Protein AF-A0A086YVR3-F1 (afdb_monomer_lite)

Foldseek 3Di:
DDWCVVVDPVLEDAQQQAPVSVQVVQHQKFWEQLADADDAAADPGTDIDGCHPNCPCQQQCADPVRHRPHDDPPNRCAQHWAKWHAQADLVFTHIYTDGGGYDYDQRGDTDHDPPLQRQVLSLQCLALLVRLQLLVQPLHRGDGPVSSVPRDRDPPDPVLSVLSSVLSVVLNVLVLVVLCQDPSHPNPDHHQDPPCRVVSVVVSVVSNVVSRVVSNVSCCVVVVPDPVNVVVSVVVVVVCPRRD

Sequence (244 aa):
MRFWWEVGKPRIAFGCKNHVEAQATQKKWFPYMKGGAYRKWYGNQEYVVNWYKDGVEIKNLVGENGRVASRPQNTDFYFREGVTWTDLSSAGFGARYLPQGFIFDVKGSSGFPPEDLIPEVLAVLNSKWSQYALAIFNPTVSFQVGDIARVPVLEKNRLSSQILSGLAHRAIIIRQQESTENETAFDFIAPPPWVNGPELAIQRRIELAELEQRVDEEIYRSYGLSGDDQQTIEEELLKGNIIV

Secondary structure (DSSP, 8-state):
-EEHHHH-GGGB--S--SHHHHHHT--SEEEEE---S--SBS----EEEE-HHHHHHHHT-B-TTSSB------GGGTT--EEEE-SB-SS---EEEE-TT-EE-STT-EE---GGGHHHHHHHHHSHHHHHHHHHH--SSB--HHHHTTS---TT-HHHHHHHHHHHHHHHHHHHHHHHT-TTSTT---PPPTTTHHHHHHHHHHHHHHHHHHHHHHHHHHHT--HHHHHHHHHHHHT--S--

Radius of gyration: 19.24 Å; chains: 1; bounding box: 51×52×52 Å

pLDDT: mean 91.99, std 9.05, range [31.94, 98.5]

Structure (mmCIF, N/CA/C/O backbone):
data_AF-A0A086YVR3-F1
#
_entry.id   AF-A0A086YVR3-F1
#
loop_
_atom_site.group_PDB
_atom_site.id
_atom_site.type_symbol
_atom_site.label_atom_id
_atom_site.label_alt_id
_atom_site.label_comp_id
_atom_site.label_asym_id
_atom_site.label_entity_id
_atom_site.label_seq_id
_atom_site.pdbx_PDB_ins_code
_atom_site.Cartn_x
_atom_site.Cartn_y
_atom_site.Cartn_z
_atom_site.occupancy
_atom_site.B_iso_or_equiv
_atom_site.auth_seq_id
_atom_site.auth_comp_id
_atom_site.auth_asym_id
_atom_site.auth_atom_id
_atom_site.pdbx_PDB_model_num
ATOM 1 N N . MET A 1 1 ? 16.628 -4.933 -9.381 1.00 91.69 1 MET A N 1
ATOM 2 C CA . MET A 1 1 ? 15.787 -3.873 -8.790 1.00 91.69 1 MET A CA 1
ATOM 3 C C . MET A 1 1 ? 16.650 -2.640 -8.560 1.00 91.69 1 MET A C 1
ATOM 5 O O . MET A 1 1 ? 17.853 -2.797 -8.349 1.00 91.69 1 MET A O 1
ATOM 9 N N . ARG A 1 2 ? 16.060 -1.451 -8.661 1.00 96.00 2 ARG A N 1
ATOM 10 C CA . ARG A 1 2 ? 16.685 -0.144 -8.409 1.00 96.00 2 ARG A CA 1
ATOM 11 C C . ARG A 1 2 ? 15.670 0.761 -7.716 1.00 96.00 2 ARG A C 1
ATOM 13 O O . ARG A 1 2 ? 14.474 0.502 -7.839 1.00 96.00 2 ARG A O 1
ATOM 20 N N . PHE A 1 3 ? 16.119 1.804 -7.040 1.00 96.44 3 PHE A N 1
ATOM 21 C CA . PHE A 1 3 ? 15.261 2.937 -6.719 1.00 96.44 3 PHE A CA 1
ATOM 22 C C . PHE A 1 3 ? 14.903 3.700 -7.996 1.00 96.44 3 PHE A C 1
ATOM 24 O O . PHE A 1 3 ? 15.671 3.717 -8.965 1.00 96.44 3 PHE A O 1
ATOM 31 N N . TRP A 1 4 ? 13.735 4.341 -8.032 1.00 95.38 4 TRP A N 1
ATOM 32 C CA . TRP A 1 4 ? 13.310 5.031 -9.251 1.00 95.38 4 TRP A CA 1
ATOM 33 C C . TRP A 1 4 ? 14.213 6.193 -9.640 1.00 95.38 4 TRP A C 1
ATOM 35 O O . TRP A 1 4 ? 14.375 6.426 -10.835 1.00 95.38 4 TRP A O 1
ATOM 45 N N . TRP A 1 5 ? 14.815 6.906 -8.686 1.00 95.06 5 TRP A N 1
ATOM 46 C CA . TRP A 1 5 ? 15.694 8.040 -8.985 1.00 95.06 5 TRP A CA 1
ATOM 47 C C . TRP A 1 5 ? 17.024 7.605 -9.615 1.00 95.06 5 TRP A C 1
ATOM 49 O O . TRP A 1 5 ? 17.578 8.350 -10.417 1.00 95.06 5 TRP A O 1
ATOM 59 N N . GLU A 1 6 ? 17.492 6.373 -9.371 1.00 96.69 6 GLU A N 1
ATOM 60 C CA . GLU A 1 6 ? 18.655 5.803 -10.077 1.00 96.69 6 GLU A CA 1
ATOM 61 C C . GLU A 1 6 ? 18.376 5.620 -11.582 1.00 96.69 6 GLU A C 1
ATOM 63 O O . GLU A 1 6 ? 19.277 5.638 -12.425 1.00 96.69 6 GLU A O 1
ATOM 68 N N . VAL A 1 7 ? 17.101 5.431 -11.932 1.00 96.12 7 VAL A N 1
ATOM 69 C CA . VAL A 1 7 ? 16.631 5.215 -13.302 1.00 96.12 7 VAL A CA 1
ATOM 70 C C . VAL A 1 7 ? 16.075 6.505 -13.919 1.00 96.12 7 VAL A C 1
ATOM 72 O O . VAL A 1 7 ? 16.263 6.746 -15.106 1.00 96.12 7 VAL A O 1
ATOM 75 N N . GLY A 1 8 ? 15.430 7.376 -13.159 1.00 93.81 8 GLY A N 1
ATOM 76 C CA . GLY A 1 8 ? 14.755 8.569 -13.663 1.00 93.81 8 GLY A CA 1
ATOM 77 C C . GLY A 1 8 ? 13.415 8.271 -14.354 1.00 93.81 8 GLY A C 1
ATOM 78 O O . GLY A 1 8 ? 13.289 7.346 -15.166 1.00 93.81 8 GLY A O 1
ATOM 79 N N . LYS A 1 9 ? 12.412 9.117 -14.071 1.00 93.44 9 LYS A N 1
ATOM 80 C CA . LYS A 1 9 ? 11.014 8.971 -14.528 1.00 93.44 9 LYS A CA 1
ATOM 81 C C . LYS A 1 9 ? 10.851 8.686 -16.038 1.00 93.44 9 LYS A C 1
ATOM 83 O O . LYS A 1 9 ? 10.056 7.806 -16.367 1.00 93.44 9 LYS A O 1
ATOM 88 N N . PRO A 1 10 ? 11.605 9.306 -16.975 1.00 95.38 10 PRO A N 1
ATOM 89 C CA . PRO A 1 10 ? 11.414 9.064 -18.411 1.00 95.38 10 PRO A CA 1
ATOM 90 C C . PRO A 1 10 ? 11.590 7.599 -18.841 1.00 95.38 10 PRO A C 1
ATOM 92 O O . PRO A 1 10 ? 10.915 7.140 -19.765 1.00 95.38 10 PRO A O 1
ATOM 95 N N . ARG A 1 11 ? 12.451 6.842 -18.146 1.00 96.31 11 ARG A N 1
ATOM 96 C CA . ARG A 1 11 ? 12.768 5.439 -18.468 1.00 96.31 11 ARG A CA 1
ATOM 97 C C . ARG A 1 11 ? 11.811 4.424 -17.828 1.00 96.31 11 ARG A C 1
ATOM 99 O O . ARG A 1 11 ? 11.962 3.228 -18.079 1.00 96.31 11 ARG A O 1
ATOM 106 N N . ILE A 1 12 ? 10.836 4.886 -17.042 1.00 97.56 12 ILE A N 1
ATOM 107 C CA . ILE A 1 12 ? 9.886 4.049 -16.298 1.00 97.56 12 ILE A CA 1
ATOM 108 C C . ILE A 1 12 ? 8.509 4.085 -16.977 1.00 97.56 12 ILE A C 1
ATOM 110 O O . ILE A 1 12 ? 8.057 5.137 -17.439 1.00 97.56 12 ILE A O 1
ATOM 114 N N . ALA A 1 13 ? 7.856 2.930 -17.088 1.00 97.62 13 ALA A N 1
ATOM 115 C CA . ALA A 1 13 ? 6.471 2.804 -17.537 1.00 97.62 13 ALA A CA 1
ATOM 116 C C . ALA A 1 13 ? 5.550 2.754 -16.316 1.00 97.62 13 ALA A C 1
ATOM 118 O O . ALA A 1 13 ? 5.519 1.757 -15.602 1.00 97.62 13 ALA A O 1
ATOM 119 N N . PHE A 1 14 ? 4.827 3.845 -16.070 1.00 96.31 14 PHE A N 1
ATOM 120 C CA . PHE A 1 14 ? 3.840 3.944 -14.995 1.00 96.31 14 PHE A CA 1
ATOM 121 C C . PHE A 1 14 ? 2.439 3.610 -15.514 1.00 96.31 14 PHE A C 1
ATOM 123 O O . PHE A 1 14 ? 2.157 3.818 -16.694 1.00 96.31 14 PHE A O 1
ATOM 130 N N . GLY A 1 15 ? 1.563 3.125 -14.630 1.00 96.19 15 GLY A N 1
ATOM 131 C CA . GLY A 1 15 ? 0.121 3.031 -14.887 1.00 96.19 15 GLY A CA 1
ATOM 132 C C . GLY A 1 15 ? -0.307 2.060 -15.990 1.00 96.19 15 GLY A C 1
ATOM 133 O O . GLY A 1 15 ? -1.417 2.183 -16.491 1.00 96.19 15 GLY A O 1
ATOM 134 N N . CYS A 1 16 ? 0.549 1.116 -16.395 1.00 97.56 16 CYS A N 1
ATOM 135 C CA . CYS A 1 16 ? 0.136 0.041 -17.302 1.00 97.56 16 CYS A CA 1
ATOM 136 C C . CYS A 1 16 ? -0.922 -0.823 -16.609 1.00 97.56 16 CYS A C 1
ATOM 138 O O . CYS A 1 16 ? -0.732 -1.183 -15.454 1.00 97.56 16 CYS A O 1
ATOM 140 N N . LYS A 1 17 ? -1.999 -1.199 -17.294 1.00 96.19 17 LYS A N 1
ATOM 141 C CA . LYS A 1 17 ? -3.078 -2.003 -16.687 1.00 96.19 17 LYS A CA 1
ATOM 142 C C . LYS A 1 17 ? -2.853 -3.505 -16.784 1.00 96.19 17 LYS A C 1
ATOM 144 O O . LYS A 1 17 ? -3.494 -4.293 -16.096 1.00 96.19 17 LYS A O 1
ATOM 149 N N . ASN A 1 18 ? -1.991 -3.916 -17.708 1.00 96.31 18 ASN A N 1
ATOM 150 C CA . ASN A 1 18 ? -1.747 -5.312 -18.043 1.00 96.31 18 ASN A CA 1
ATOM 151 C C . ASN A 1 18 ? -0.439 -5.465 -18.838 1.00 96.31 18 ASN A C 1
ATOM 153 O O . ASN A 1 18 ? 0.216 -4.489 -19.216 1.00 96.31 18 ASN A O 1
ATOM 157 N N . HIS A 1 19 ? -0.087 -6.718 -19.131 1.00 96.31 19 HIS A N 1
ATOM 158 C CA . HIS A 1 19 ? 1.101 -7.082 -19.907 1.00 96.31 19 HIS A CA 1
ATOM 159 C C . HIS A 1 19 ? 1.112 -6.520 -21.331 1.00 96.31 19 HIS A C 1
ATOM 161 O O . HIS A 1 19 ? 2.184 -6.194 -21.836 1.00 96.31 19 HIS A O 1
ATOM 167 N N . VAL A 1 20 ? -0.052 -6.387 -21.977 1.00 96.56 20 VAL A N 1
ATOM 168 C CA . VAL A 1 20 ? -0.152 -5.870 -23.353 1.00 96.56 20 VAL A CA 1
ATOM 169 C C . VAL A 1 20 ? 0.259 -4.402 -23.387 1.00 96.56 20 VAL A C 1
ATOM 171 O O . VAL A 1 20 ? 1.122 -4.017 -24.176 1.00 96.56 20 VAL A O 1
ATOM 174 N N . GLU A 1 21 ? -0.289 -3.594 -22.480 1.00 97.62 21 GLU A N 1
ATOM 175 C CA . GLU A 1 21 ? 0.100 -2.191 -22.333 1.00 97.62 21 GLU A CA 1
ATOM 176 C C . GLU A 1 21 ? 1.572 -2.054 -21.935 1.00 97.62 21 GLU A C 1
ATOM 178 O O . GLU A 1 21 ? 2.303 -1.271 -22.543 1.00 97.62 21 GLU A O 1
ATOM 183 N N . ALA A 1 22 ? 2.037 -2.866 -20.977 1.00 97.25 22 ALA A N 1
ATOM 184 C CA . ALA A 1 22 ? 3.430 -2.861 -20.540 1.00 97.25 22 ALA A CA 1
ATOM 185 C C . ALA A 1 22 ? 4.398 -3.129 -21.706 1.00 97.25 22 ALA A C 1
ATOM 187 O O . ALA A 1 22 ? 5.378 -2.399 -21.881 1.00 97.25 22 ALA A O 1
ATOM 188 N N . GLN A 1 23 ? 4.104 -4.124 -22.549 1.00 95.75 23 GLN A N 1
ATOM 189 C CA . GLN A 1 23 ? 4.895 -4.430 -23.742 1.00 95.75 23 GLN A CA 1
ATOM 190 C C . GLN A 1 23 ? 4.823 -3.317 -24.792 1.00 95.75 23 GLN A C 1
ATOM 192 O O . GLN A 1 23 ? 5.849 -2.978 -25.389 1.00 95.75 23 GLN A O 1
ATOM 197 N N . ALA A 1 24 ? 3.653 -2.706 -24.994 1.00 97.12 24 ALA A N 1
ATOM 198 C CA . ALA A 1 24 ? 3.486 -1.600 -25.935 1.00 97.12 24 ALA A CA 1
ATOM 199 C C . ALA A 1 24 ? 4.370 -0.392 -25.581 1.00 97.12 24 ALA A C 1
ATOM 201 O O . ALA A 1 24 ? 4.840 0.304 -26.480 1.00 97.12 24 ALA A O 1
ATOM 202 N N . THR A 1 25 ? 4.681 -0.180 -24.293 1.00 96.69 25 THR A N 1
ATOM 203 C CA . THR A 1 25 ? 5.572 0.918 -23.875 1.00 96.69 25 THR A CA 1
ATOM 204 C C . THR A 1 25 ? 7.013 0.780 -24.372 1.00 96.69 25 THR A C 1
ATOM 206 O O . THR A 1 25 ? 7.734 1.777 -24.411 1.00 96.69 25 THR A O 1
ATOM 209 N N . GLN A 1 26 ? 7.466 -0.445 -24.680 1.00 95.88 26 GLN A N 1
ATOM 210 C CA . GLN A 1 26 ? 8.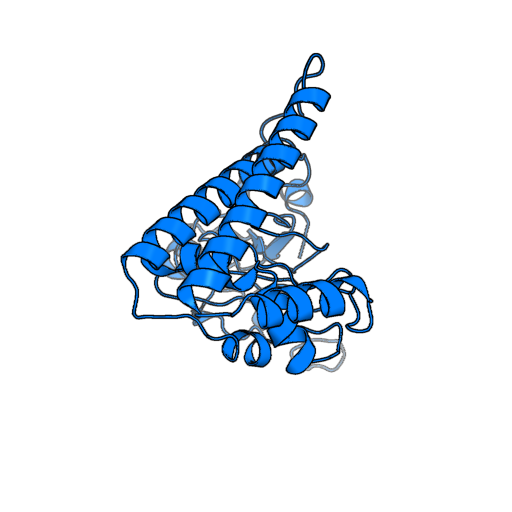870 -0.784 -24.965 1.00 95.88 26 GLN A CA 1
ATOM 211 C C . GLN A 1 26 ? 9.869 -0.355 -23.868 1.00 95.88 26 GLN A C 1
ATOM 213 O O . GLN A 1 26 ? 11.085 -0.388 -24.082 1.00 95.88 26 GLN A O 1
ATOM 218 N N . LYS A 1 27 ? 9.390 0.028 -22.676 1.00 96.88 27 LYS A N 1
ATOM 219 C CA . LYS A 1 27 ? 10.249 0.445 -21.567 1.00 96.88 27 LYS A CA 1
ATOM 220 C C . LYS A 1 27 ? 10.798 -0.758 -20.813 1.00 96.88 27 LYS A C 1
ATOM 222 O O . LYS A 1 27 ? 10.257 -1.861 -20.840 1.00 96.88 27 LYS A O 1
ATOM 227 N N . LYS A 1 28 ? 11.922 -0.523 -20.134 1.00 97.12 28 LYS A N 1
ATOM 228 C CA . LYS A 1 28 ? 12.634 -1.544 -19.360 1.00 97.12 28 LYS A CA 1
ATOM 229 C C . LYS A 1 28 ? 12.189 -1.603 -17.899 1.00 97.12 28 LYS A C 1
ATOM 231 O O . LYS A 1 28 ? 12.185 -2.680 -17.312 1.00 97.12 28 LYS A O 1
ATOM 236 N N . TRP A 1 29 ? 11.822 -0.463 -17.320 1.00 98.12 29 TRP A N 1
ATOM 237 C CA . TRP A 1 29 ? 11.599 -0.321 -15.884 1.00 98.12 29 TRP A CA 1
ATOM 238 C C . TRP A 1 29 ? 10.130 -0.095 -15.558 1.00 98.12 29 TRP A C 1
ATOM 240 O O . TRP A 1 29 ? 9.486 0.750 -16.176 1.00 98.12 29 TRP A O 1
ATOM 250 N N . PHE A 1 30 ? 9.639 -0.819 -14.557 1.00 98.06 30 PHE A N 1
ATOM 251 C CA . PHE A 1 30 ? 8.253 -0.765 -14.099 1.00 98.06 30 PHE A CA 1
ATOM 252 C C . PHE A 1 30 ? 8.211 -0.621 -12.571 1.00 98.06 30 PHE A C 1
ATOM 254 O O . PHE A 1 30 ? 9.102 -1.166 -11.906 1.00 98.06 30 PHE A O 1
ATOM 261 N N . PRO A 1 31 ? 7.221 0.102 -12.014 1.00 97.38 31 PRO A N 1
ATOM 262 C CA . PRO A 1 31 ? 6.995 0.200 -10.575 1.00 97.38 31 PRO A CA 1
ATOM 263 C C . PRO A 1 31 ? 6.949 -1.167 -9.891 1.00 97.38 31 PRO A C 1
ATOM 265 O O . PRO A 1 31 ? 6.414 -2.135 -10.434 1.00 97.38 31 PRO A O 1
ATOM 268 N N . TYR A 1 32 ? 7.529 -1.245 -8.697 1.00 96.88 32 TYR A N 1
ATOM 269 C CA . TYR A 1 32 ? 7.692 -2.487 -7.955 1.00 96.88 32 TYR A CA 1
ATOM 270 C C . TYR A 1 32 ? 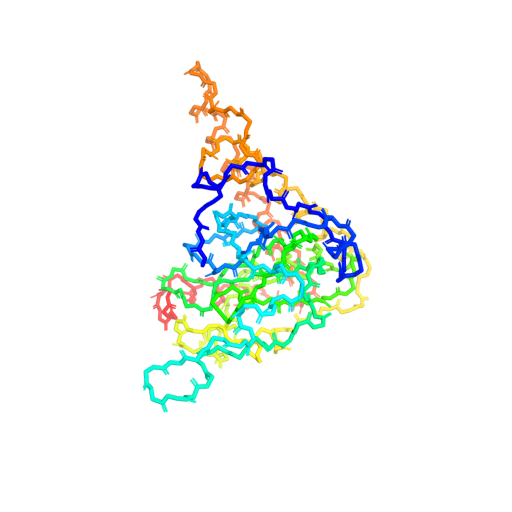7.364 -2.313 -6.469 1.00 96.88 32 TYR A C 1
ATOM 272 O O . TYR A 1 32 ? 8.016 -1.534 -5.771 1.00 96.88 32 TYR A O 1
ATOM 280 N N . MET A 1 33 ? 6.390 -3.077 -5.973 1.00 95.50 33 MET A N 1
ATOM 281 C CA . MET A 1 33 ? 6.074 -3.181 -4.550 1.00 95.50 33 MET A CA 1
ATOM 282 C C . MET A 1 33 ? 6.941 -4.250 -3.885 1.00 95.50 33 MET A C 1
ATOM 284 O O . MET A 1 33 ? 6.716 -5.446 -4.051 1.00 95.50 33 MET A O 1
ATOM 288 N N . LYS A 1 34 ? 7.906 -3.800 -3.079 1.00 93.12 34 LYS A N 1
ATOM 289 C CA . LYS A 1 34 ? 8.808 -4.650 -2.277 1.00 93.12 34 LYS A CA 1
ATOM 290 C C . LYS A 1 34 ? 8.353 -4.789 -0.811 1.00 93.12 34 LYS A C 1
ATOM 292 O O . LYS A 1 34 ? 9.119 -5.222 0.050 1.00 93.12 34 LYS A O 1
ATOM 297 N N . GLY A 1 35 ? 7.147 -4.327 -0.486 1.00 90.50 35 GLY A N 1
ATOM 298 C CA . GLY A 1 35 ? 6.752 -4.066 0.899 1.00 90.50 35 GLY A CA 1
ATOM 299 C C . GLY A 1 35 ? 7.458 -2.814 1.415 1.00 90.50 35 GLY A C 1
ATOM 300 O O . GLY A 1 35 ? 7.518 -1.816 0.706 1.00 90.50 35 GLY A O 1
ATOM 301 N N . GLY A 1 36 ? 7.997 -2.852 2.632 1.00 91.62 36 GLY A N 1
ATOM 302 C CA . GLY A 1 36 ? 8.745 -1.737 3.222 1.00 91.62 36 GLY A CA 1
ATOM 303 C C . GLY A 1 36 ? 8.360 -1.489 4.674 1.00 91.62 36 GLY A C 1
ATOM 304 O O . GLY A 1 36 ? 7.773 -2.358 5.317 1.00 91.62 36 GLY A O 1
ATOM 305 N N . ALA A 1 37 ? 8.678 -0.296 5.179 1.00 92.62 37 ALA A N 1
ATOM 306 C CA . ALA A 1 37 ? 8.309 0.109 6.531 1.00 92.62 37 ALA A CA 1
ATOM 307 C C . ALA A 1 37 ? 6.793 0.007 6.761 1.00 92.62 37 ALA A C 1
ATOM 309 O O . ALA A 1 37 ? 5.996 0.109 5.819 1.00 92.62 37 ALA A O 1
ATOM 310 N N . TYR A 1 38 ? 6.401 -0.185 8.020 1.00 93.25 38 TYR A N 1
ATOM 311 C CA . TYR A 1 38 ? 4.996 -0.186 8.400 1.00 93.25 38 TYR A CA 1
ATOM 312 C C . TYR A 1 38 ? 4.317 1.112 7.962 1.00 93.25 38 TYR A C 1
ATOM 314 O O . TYR A 1 38 ? 4.810 2.216 8.209 1.00 93.25 38 TYR A O 1
ATOM 322 N N . ARG A 1 39 ? 3.195 0.955 7.260 1.00 94.50 39 ARG A N 1
ATOM 323 C CA . ARG A 1 39 ? 2.400 2.054 6.725 1.00 94.50 39 ARG A CA 1
ATOM 324 C C . ARG A 1 39 ? 1.021 1.539 6.328 1.00 94.50 39 ARG A C 1
ATOM 326 O O . ARG A 1 39 ? 0.930 0.496 5.675 1.00 94.50 39 ARG A O 1
ATOM 333 N N . LYS A 1 40 ? -0.013 2.307 6.671 1.00 97.44 40 LYS A N 1
ATOM 334 C CA . LYS A 1 40 ? -1.406 2.095 6.257 1.00 97.44 40 LYS A CA 1
ATOM 335 C C . LYS A 1 40 ? -1.788 2.999 5.083 1.00 97.44 40 LYS A C 1
ATOM 337 O O . LYS A 1 40 ? -1.152 4.025 4.840 1.00 97.44 40 LYS A O 1
ATOM 342 N N . TRP A 1 41 ? -2.853 2.611 4.392 1.00 98.19 41 TRP A N 1
ATOM 343 C CA . TRP A 1 41 ? -3.584 3.332 3.343 1.00 98.19 41 TRP A CA 1
ATOM 344 C C . TRP A 1 41 ? -2.850 3.551 2.019 1.00 98.19 41 TRP A C 1
ATOM 346 O O . TRP A 1 41 ? -3.407 3.205 0.985 1.00 98.19 41 TRP A O 1
ATOM 356 N N . TYR A 1 42 ? -1.617 4.060 1.997 1.00 97.81 42 TYR A N 1
ATOM 357 C CA . TYR A 1 42 ? -0.869 4.286 0.750 1.00 97.81 42 TYR A CA 1
ATOM 358 C C . TYR A 1 42 ? 0.628 4.507 1.006 1.00 97.81 42 TYR A C 1
ATOM 360 O O . TYR A 1 42 ? 0.997 5.026 2.056 1.00 97.81 42 TYR A O 1
ATOM 368 N N . GLY A 1 43 ? 1.495 4.140 0.055 1.00 95.44 43 GLY A N 1
ATOM 369 C CA . GLY A 1 43 ? 2.930 4.467 0.068 1.00 95.44 43 GLY A CA 1
ATOM 370 C C . GLY A 1 43 ? 3.867 3.271 -0.152 1.00 95.44 43 GLY A C 1
ATOM 371 O O . GLY A 1 43 ? 3.440 2.219 -0.622 1.00 95.44 43 GLY A O 1
ATOM 372 N N . ASN A 1 44 ? 5.147 3.447 0.204 1.00 94.50 44 ASN A N 1
ATOM 373 C CA . ASN A 1 44 ? 6.270 2.515 -0.034 1.00 94.50 44 ASN A CA 1
ATOM 374 C C . ASN A 1 44 ? 6.593 2.268 -1.522 1.00 94.50 44 ASN A C 1
ATOM 376 O O . ASN A 1 44 ? 7.042 1.197 -1.931 1.00 94.50 44 ASN A O 1
ATOM 380 N N . GLN A 1 45 ? 6.372 3.292 -2.337 1.00 92.44 45 GLN A N 1
ATOM 381 C CA . GLN A 1 45 ? 6.528 3.260 -3.783 1.00 92.44 45 GLN A CA 1
ATOM 382 C C . GLN A 1 45 ? 7.885 3.840 -4.197 1.00 92.44 45 GLN A C 1
ATOM 384 O O . GLN A 1 45 ? 7.972 4.967 -4.679 1.00 92.44 45 GLN A O 1
ATOM 389 N N . GLU A 1 46 ? 8.954 3.077 -3.963 1.00 94.31 46 GLU A N 1
ATOM 390 C CA . GLU A 1 46 ? 10.333 3.566 -4.153 1.00 94.31 46 GLU A CA 1
ATOM 391 C C . GLU A 1 46 ? 11.112 2.779 -5.214 1.00 94.31 46 GLU A C 1
ATOM 393 O O . GLU A 1 46 ? 12.063 3.285 -5.816 1.00 94.31 46 GLU A O 1
ATOM 398 N N . TYR A 1 47 ? 10.706 1.535 -5.476 1.00 96.56 47 TYR A N 1
ATOM 399 C CA . TYR A 1 47 ? 11.464 0.596 -6.292 1.00 96.56 47 TYR A CA 1
ATOM 400 C C . TYR A 1 47 ? 10.905 0.412 -7.698 1.00 96.56 47 TYR A C 1
ATOM 402 O O . TYR A 1 47 ? 9.702 0.378 -7.934 1.00 96.56 47 TYR A O 1
ATOM 410 N N . VAL A 1 48 ? 11.812 0.175 -8.637 1.00 97.69 48 VAL A N 1
ATOM 411 C CA . VAL A 1 48 ? 11.497 -0.308 -9.976 1.00 97.69 48 VAL A CA 1
ATOM 412 C C . VAL A 1 48 ? 12.215 -1.618 -10.265 1.00 97.69 48 VAL A C 1
ATOM 414 O O . VAL A 1 48 ? 13.339 -1.886 -9.808 1.00 97.69 48 VAL A O 1
ATOM 417 N N . VAL A 1 49 ? 11.566 -2.446 -11.073 1.00 97.25 49 VAL A N 1
ATOM 418 C CA . VAL A 1 49 ? 12.097 -3.723 -11.536 1.00 97.25 49 VAL A CA 1
ATOM 419 C C . VAL A 1 49 ? 12.219 -3.724 -13.053 1.00 97.25 49 VAL A C 1
ATOM 421 O O . VAL A 1 49 ? 11.467 -3.068 -13.772 1.00 97.25 49 VAL A O 1
ATOM 424 N N . ASN A 1 50 ? 13.228 -4.439 -13.537 1.00 97.00 50 ASN A N 1
ATOM 425 C CA . ASN A 1 50 ? 13.419 -4.665 -14.956 1.00 97.00 50 ASN A CA 1
ATOM 426 C C . ASN A 1 50 ? 12.414 -5.717 -15.431 1.00 97.00 50 ASN A C 1
ATOM 428 O O . ASN A 1 50 ? 12.617 -6.902 -15.182 1.00 97.00 50 ASN A O 1
ATOM 432 N N . TRP A 1 51 ? 11.363 -5.285 -16.120 1.00 97.00 51 TRP A N 1
ATOM 433 C CA . TRP A 1 51 ? 10.367 -6.181 -16.714 1.00 97.00 51 TRP A CA 1
ATOM 434 C C . TRP A 1 51 ? 10.341 -6.087 -18.242 1.00 97.00 51 TRP A C 1
ATOM 436 O O . TRP A 1 51 ? 9.332 -6.371 -18.887 1.00 97.00 51 TRP A O 1
ATOM 446 N N . TYR A 1 52 ? 11.468 -5.692 -18.844 1.00 96.00 52 TYR A N 1
ATOM 447 C CA . TYR A 1 52 ? 11.595 -5.606 -20.296 1.00 96.00 52 TYR A CA 1
ATOM 448 C C . TYR A 1 52 ? 11.259 -6.939 -20.969 1.00 96.00 52 TYR A C 1
ATOM 450 O O . TYR A 1 52 ? 11.724 -7.991 -20.522 1.00 96.00 52 TYR A O 1
ATOM 458 N N . LYS A 1 53 ? 10.480 -6.877 -22.059 1.00 94.81 53 LYS A N 1
ATOM 459 C CA . LYS A 1 53 ? 10.008 -8.054 -22.810 1.00 94.81 53 LYS A CA 1
ATOM 460 C C . LYS A 1 53 ? 9.455 -9.139 -21.879 1.00 94.81 53 LYS A C 1
ATOM 462 O O . LYS A 1 53 ? 9.890 -10.285 -21.925 1.00 94.81 53 LYS A O 1
ATOM 467 N N . ASP A 1 54 ? 8.532 -8.736 -21.007 1.00 94.38 54 ASP A N 1
ATOM 468 C CA . ASP A 1 54 ? 7.891 -9.620 -20.029 1.00 94.38 54 ASP A CA 1
ATOM 469 C C . ASP A 1 54 ? 8.906 -10.343 -19.118 1.00 94.38 54 ASP A C 1
ATOM 471 O O . ASP A 1 54 ? 8.884 -11.560 -18.911 1.00 94.38 54 ASP A O 1
ATOM 475 N N . GLY A 1 55 ? 9.865 -9.565 -18.612 1.00 94.75 55 GLY A N 1
ATOM 476 C CA . GLY A 1 55 ? 10.858 -10.030 -17.650 1.00 94.75 55 GLY A CA 1
ATOM 477 C C . GLY A 1 55 ? 11.832 -11.074 -18.196 1.00 94.75 55 GLY A C 1
ATOM 478 O O . GLY A 1 55 ? 12.341 -11.867 -17.407 1.00 94.75 55 GLY A O 1
ATOM 479 N N . VAL A 1 56 ? 12.117 -11.096 -19.507 1.00 94.75 56 VAL A N 1
ATOM 480 C CA . VAL A 1 56 ? 12.980 -12.119 -20.138 1.00 94.75 56 VAL A CA 1
ATOM 481 C C . VAL A 1 56 ? 14.342 -12.265 -19.450 1.00 94.75 56 VAL A C 1
ATOM 483 O O . VAL A 1 56 ? 14.802 -13.383 -19.234 1.00 94.75 56 VAL A O 1
ATOM 486 N N . GLU A 1 57 ? 14.966 -11.154 -19.046 1.00 93.50 57 GLU A N 1
ATOM 487 C CA . GLU A 1 57 ? 16.250 -11.172 -18.330 1.00 93.50 57 GLU A CA 1
ATOM 488 C C . GLU A 1 57 ? 16.106 -11.809 -16.936 1.00 93.50 57 GLU A C 1
ATOM 490 O O . GLU A 1 57 ? 16.975 -12.563 -16.513 1.00 93.50 57 GLU A O 1
ATOM 495 N N . ILE A 1 58 ? 14.993 -11.561 -16.236 1.00 92.38 58 ILE A N 1
ATOM 496 C CA . ILE A 1 58 ? 14.721 -12.138 -14.910 1.00 92.38 58 ILE A CA 1
ATOM 497 C C . ILE A 1 58 ? 14.367 -13.622 -15.029 1.00 92.38 58 ILE A C 1
ATOM 499 O O . ILE A 1 58 ? 14.863 -14.442 -14.264 1.00 92.38 58 ILE A O 1
ATOM 503 N N . LYS A 1 59 ? 13.532 -14.008 -15.993 1.00 92.69 59 LYS A N 1
ATOM 504 C CA . LYS A 1 59 ? 13.116 -15.407 -16.176 1.00 92.69 59 LYS A CA 1
ATOM 505 C C . LYS A 1 59 ? 14.286 -16.324 -16.561 1.00 92.69 59 LYS A C 1
ATOM 507 O O . LYS A 1 59 ? 14.241 -17.511 -16.261 1.00 92.69 59 LYS A O 1
ATOM 512 N N . ASN A 1 60 ? 15.333 -15.769 -17.177 1.00 92.06 60 ASN A N 1
ATOM 513 C CA . ASN A 1 60 ? 16.525 -16.499 -17.619 1.00 92.06 60 ASN A CA 1
ATOM 514 C C . ASN A 1 60 ? 17.780 -16.194 -16.787 1.00 92.06 60 ASN A C 1
ATOM 516 O O . ASN A 1 60 ? 18.885 -16.532 -17.206 1.00 92.06 60 ASN A O 1
ATOM 520 N N . LEU A 1 61 ? 17.647 -15.549 -15.625 1.00 91.06 61 LEU A N 1
ATOM 521 C CA . LEU A 1 61 ? 18.795 -15.293 -14.760 1.00 91.06 61 LEU A CA 1
ATOM 522 C C . LEU A 1 61 ? 19.298 -16.622 -14.192 1.00 91.06 61 LEU A C 1
ATOM 524 O O . LEU A 1 61 ? 18.604 -17.259 -13.402 1.00 91.06 61 LEU A O 1
ATOM 528 N N . VAL A 1 62 ? 20.500 -17.036 -14.583 1.00 89.19 62 VAL A N 1
ATOM 529 C CA . VAL A 1 62 ? 21.139 -18.271 -14.118 1.00 89.19 62 VAL A CA 1
ATOM 530 C C . VAL A 1 62 ? 22.183 -17.930 -13.057 1.00 89.19 62 VAL A C 1
ATOM 532 O O . VAL A 1 62 ? 23.004 -17.038 -13.254 1.00 89.19 62 VAL A O 1
ATOM 535 N N . GLY A 1 63 ? 22.119 -18.613 -11.915 1.00 86.44 63 GLY A N 1
ATOM 536 C CA . GLY A 1 63 ? 23.099 -18.484 -10.840 1.00 86.44 63 GLY A CA 1
ATOM 537 C C . GLY A 1 63 ? 24.377 -19.276 -11.119 1.00 86.44 63 GLY A C 1
ATOM 538 O O . GLY A 1 63 ? 24.447 -20.072 -12.053 1.00 86.44 63 GLY A O 1
ATOM 539 N N . GLU A 1 64 ? 25.379 -19.116 -10.257 1.00 87.19 64 GLU A N 1
ATOM 540 C CA . GLU A 1 64 ? 26.692 -19.778 -10.386 1.00 87.19 64 GLU A CA 1
ATOM 541 C C . GLU A 1 64 ? 26.602 -21.313 -10.435 1.00 87.19 64 GLU A C 1
ATOM 543 O O . GLU A 1 64 ? 27.439 -21.979 -11.035 1.00 87.19 64 GLU A O 1
ATOM 548 N N . ASN A 1 65 ? 25.544 -21.887 -9.858 1.00 88.19 65 ASN A N 1
ATOM 549 C CA . ASN A 1 65 ? 25.261 -23.323 -9.872 1.00 88.19 65 ASN A CA 1
ATOM 550 C C . ASN A 1 65 ? 24.578 -23.822 -11.164 1.00 88.19 65 ASN A C 1
ATOM 552 O O . ASN A 1 65 ? 24.095 -24.956 -11.198 1.00 88.19 65 ASN A O 1
ATOM 556 N N . GLY A 1 66 ? 24.464 -22.978 -12.196 1.00 84.88 66 GLY A N 1
ATOM 557 C CA . GLY A 1 66 ? 23.823 -23.310 -13.471 1.00 84.88 66 GLY A CA 1
ATOM 558 C C . GLY A 1 66 ? 22.294 -23.411 -13.413 1.00 84.88 66 GLY A C 1
ATOM 559 O O . GLY A 1 66 ? 21.666 -23.753 -14.414 1.00 84.88 66 GLY A O 1
ATOM 560 N N . ARG A 1 67 ? 21.664 -23.117 -12.266 1.00 86.38 67 ARG A N 1
ATOM 561 C CA . ARG A 1 67 ? 20.202 -23.129 -12.107 1.00 86.38 67 ARG A CA 1
ATOM 562 C C . ARG A 1 67 ? 19.630 -21.727 -12.250 1.00 86.38 67 ARG A C 1
ATOM 564 O O . ARG A 1 67 ? 20.249 -20.746 -11.849 1.00 86.38 67 ARG A O 1
ATOM 571 N N . VAL A 1 68 ? 18.404 -21.645 -12.760 1.00 85.19 68 VAL A N 1
ATOM 572 C CA . VAL A 1 68 ? 17.645 -20.390 -12.797 1.00 85.19 68 VAL A CA 1
ATOM 573 C C . VAL A 1 68 ? 17.470 -19.858 -11.367 1.00 85.19 68 VAL A C 1
ATOM 575 O O . VAL A 1 68 ? 16.880 -20.533 -10.519 1.00 85.19 68 VAL A O 1
ATOM 578 N N . ALA A 1 69 ? 18.000 -18.662 -11.116 1.00 85.50 69 ALA A N 1
ATOM 579 C CA . ALA A 1 69 ? 18.078 -18.008 -9.814 1.00 85.50 69 ALA A CA 1
ATOM 580 C C . ALA A 1 69 ? 16.812 -17.214 -9.455 1.00 85.50 69 ALA A C 1
ATOM 582 O O . ALA A 1 69 ? 16.601 -16.890 -8.289 1.00 85.50 69 ALA A O 1
ATOM 583 N N . SER A 1 70 ? 15.953 -16.917 -10.433 1.00 85.50 70 SER A N 1
ATOM 584 C CA . SER A 1 70 ? 14.692 -16.204 -10.214 1.00 85.50 70 SER A CA 1
ATOM 585 C C . SER A 1 70 ? 13.512 -16.903 -10.862 1.00 85.50 70 SER A C 1
ATOM 587 O O . SER A 1 70 ? 13.550 -17.323 -12.013 1.00 85.50 70 SER A O 1
ATOM 589 N N . ARG A 1 71 ? 12.420 -16.988 -10.105 1.00 87.50 71 ARG A N 1
ATOM 590 C CA . ARG A 1 71 ? 11.158 -17.575 -10.550 1.00 87.50 71 ARG A CA 1
ATOM 591 C C . ARG A 1 71 ? 10.030 -16.609 -10.214 1.00 87.50 71 ARG A C 1
ATOM 593 O O . ARG A 1 71 ? 9.472 -16.713 -9.124 1.00 87.50 71 ARG A O 1
ATOM 600 N N . PRO A 1 72 ? 9.734 -15.639 -11.092 1.00 91.12 72 PRO A N 1
ATOM 601 C CA . PRO A 1 72 ? 8.553 -14.807 -10.924 1.00 91.12 72 PRO A CA 1
ATOM 602 C C . PRO A 1 72 ? 7.304 -15.689 -10.860 1.00 91.12 72 PRO A C 1
ATOM 604 O O . PRO A 1 72 ? 7.144 -16.594 -11.677 1.00 91.12 72 PRO A O 1
ATOM 607 N N . GLN A 1 73 ? 6.449 -15.442 -9.875 1.00 91.56 73 GLN A N 1
ATOM 608 C CA . GLN A 1 73 ? 5.187 -16.153 -9.675 1.00 91.56 73 GLN A CA 1
ATOM 609 C C . GLN A 1 73 ? 4.038 -15.155 -9.715 1.00 91.56 73 GLN A C 1
ATOM 611 O O . GLN A 1 73 ? 4.257 -13.957 -9.530 1.00 91.56 73 GLN A O 1
ATOM 616 N N . ASN A 1 74 ? 2.820 -15.653 -9.942 1.00 94.00 74 ASN A N 1
ATOM 617 C CA . ASN A 1 74 ? 1.603 -14.838 -9.973 1.00 94.00 74 ASN A CA 1
ATOM 618 C C . ASN A 1 74 ? 1.695 -13.665 -10.963 1.00 94.00 74 ASN A C 1
ATOM 620 O O . ASN A 1 74 ? 1.089 -12.617 -10.754 1.00 94.00 74 ASN A O 1
ATOM 624 N N . THR A 1 75 ? 2.446 -13.843 -12.056 1.00 95.69 75 THR A N 1
ATOM 625 C CA . THR A 1 75 ? 2.669 -12.796 -13.062 1.00 95.69 75 THR A CA 1
ATOM 626 C C . THR A 1 75 ? 1.364 -12.333 -13.700 1.00 95.69 75 THR A C 1
ATOM 628 O O . THR A 1 75 ? 1.267 -11.185 -14.112 1.00 95.69 75 THR A O 1
ATOM 631 N N . ASP A 1 76 ? 0.328 -13.173 -13.722 1.00 96.00 76 ASP A N 1
ATOM 632 C CA . ASP A 1 76 ? -1.007 -12.834 -14.236 1.00 96.00 76 ASP A CA 1
ATOM 633 C C . ASP A 1 76 ? -1.715 -11.732 -13.430 1.00 96.00 76 ASP A C 1
ATOM 635 O O . ASP A 1 76 ? -2.660 -11.109 -13.926 1.00 96.00 76 ASP A O 1
ATOM 639 N N . PHE A 1 77 ? -1.258 -11.480 -12.200 1.00 97.00 77 PHE A N 1
ATOM 640 C CA . PHE A 1 77 ? -1.743 -10.411 -11.329 1.00 97.00 77 PHE A CA 1
ATOM 641 C C . PHE A 1 77 ? -0.911 -9.130 -11.417 1.00 97.00 77 PHE A C 1
ATOM 643 O O . PHE A 1 77 ? -1.299 -8.114 -10.846 1.00 97.00 77 PHE A O 1
ATOM 650 N N . TYR A 1 78 ? 0.224 -9.145 -12.122 1.00 98.06 78 TYR A N 1
ATOM 651 C CA . TYR A 1 78 ? 1.008 -7.928 -12.313 1.00 98.06 78 TYR A CA 1
ATOM 652 C C . TYR A 1 78 ? 0.180 -6.869 -13.031 1.00 98.06 78 TYR A C 1
ATOM 654 O O . TYR A 1 78 ? -0.667 -7.187 -13.867 1.00 98.06 78 TYR A O 1
ATOM 662 N N . PHE A 1 79 ? 0.468 -5.611 -12.702 1.00 98.06 79 PHE A N 1
ATOM 663 C CA . PHE A 1 79 ? -0.157 -4.410 -13.250 1.00 98.06 79 PHE A CA 1
ATOM 664 C C . PHE A 1 79 ? -1.600 -4.148 -12.803 1.00 98.06 79 PHE A C 1
ATOM 666 O O . PHE A 1 79 ? -2.109 -3.059 -13.071 1.00 98.06 79 PHE A O 1
ATOM 673 N N . ARG A 1 80 ? -2.233 -5.086 -12.089 1.00 97.69 80 ARG A N 1
ATOM 674 C CA . ARG A 1 80 ? -3.592 -4.922 -11.566 1.00 97.69 80 ARG A CA 1
ATOM 675 C C . ARG A 1 80 ? -3.630 -3.981 -10.366 1.00 97.69 80 ARG A C 1
ATOM 677 O O . ARG A 1 80 ? -2.679 -3.896 -9.591 1.00 97.69 80 ARG A O 1
ATOM 684 N N . GLU A 1 81 ? -4.767 -3.321 -10.218 1.00 97.88 81 GLU A N 1
ATOM 685 C CA . GLU A 1 81 ? -5.130 -2.556 -9.029 1.00 97.88 81 GLU A CA 1
ATOM 686 C C . GLU A 1 81 ? -5.532 -3.486 -7.883 1.00 97.88 81 GLU A C 1
ATOM 688 O O . GLU A 1 81 ? -6.094 -4.555 -8.127 1.00 97.88 81 GLU A O 1
ATOM 693 N N . GLY A 1 82 ? -5.282 -3.092 -6.637 1.00 97.62 82 GLY A N 1
ATOM 694 C CA . GLY A 1 82 ? -5.698 -3.893 -5.492 1.00 97.62 82 GLY A CA 1
ATOM 695 C C . GLY A 1 82 ? -5.264 -3.328 -4.147 1.00 97.62 82 GLY A C 1
ATOM 696 O O . GLY A 1 82 ? -5.185 -2.117 -3.934 1.00 97.62 82 GLY A O 1
ATOM 697 N N . VAL A 1 83 ? -4.940 -4.237 -3.234 1.00 97.94 83 VAL A N 1
ATOM 698 C CA . VAL A 1 83 ? -4.422 -3.945 -1.896 1.00 97.94 83 VAL A CA 1
ATOM 699 C C . VAL A 1 83 ? -3.072 -4.634 -1.728 1.00 97.94 83 VAL A C 1
ATOM 701 O O . VAL A 1 83 ? -2.914 -5.780 -2.129 1.00 97.94 83 VAL A O 1
ATOM 704 N N . THR A 1 84 ? -2.099 -3.963 -1.118 1.00 97.94 84 THR A N 1
ATOM 705 C CA . THR A 1 84 ? -0.767 -4.504 -0.816 1.00 97.94 84 THR A CA 1
ATOM 706 C C . THR A 1 84 ? -0.406 -4.294 0.650 1.00 97.94 84 THR A C 1
ATOM 708 O O . THR A 1 84 ? -0.836 -3.327 1.275 1.00 97.94 84 THR A O 1
ATOM 711 N N . TRP A 1 85 ? 0.408 -5.175 1.216 1.00 97.06 85 TRP A N 1
ATOM 712 C CA . TRP A 1 85 ? 0.919 -5.054 2.580 1.00 97.06 85 TRP A CA 1
ATOM 713 C C . TRP A 1 85 ? 2.378 -5.496 2.650 1.00 97.06 85 TRP A C 1
ATOM 715 O O . TRP A 1 85 ? 2.951 -6.035 1.703 1.00 97.06 85 TRP A O 1
ATOM 725 N N . THR A 1 86 ? 3.016 -5.198 3.779 1.00 95.12 86 THR A N 1
ATOM 726 C CA . THR A 1 86 ? 4.354 -5.717 4.061 1.00 95.12 86 THR A CA 1
ATOM 727 C C . THR A 1 86 ? 4.212 -7.091 4.707 1.00 95.12 86 THR A C 1
ATOM 729 O O . THR A 1 86 ? 3.570 -7.213 5.742 1.00 95.12 86 THR A O 1
ATOM 732 N N . ASP A 1 87 ? 4.833 -8.104 4.106 1.00 93.06 87 ASP A N 1
ATOM 733 C CA . ASP A 1 87 ? 4.820 -9.489 4.599 1.00 93.06 87 ASP A CA 1
ATOM 734 C C . ASP A 1 87 ? 5.443 -9.649 5.981 1.00 93.06 87 ASP A C 1
ATOM 736 O O . ASP A 1 87 ? 4.945 -10.423 6.776 1.00 93.06 87 ASP A O 1
ATOM 740 N N . LEU A 1 88 ? 6.532 -8.941 6.276 1.00 91.62 88 LEU A N 1
ATOM 741 C CA . LEU A 1 88 ? 7.229 -9.042 7.554 1.00 91.62 88 LEU A CA 1
ATOM 742 C C . LEU A 1 88 ? 7.227 -7.682 8.249 1.00 91.62 88 LEU A C 1
ATOM 744 O O . LEU A 1 88 ? 7.877 -6.751 7.766 1.00 91.62 88 LEU A O 1
ATOM 748 N N . SER A 1 89 ? 6.525 -7.565 9.373 1.00 88.56 89 SER A N 1
ATOM 749 C CA . SER A 1 89 ? 6.488 -6.333 10.157 1.00 88.56 89 SER A CA 1
ATOM 750 C C . SER A 1 89 ? 6.337 -6.618 11.646 1.00 88.56 89 SER A C 1
ATOM 752 O O . SER A 1 89 ? 5.436 -7.340 12.046 1.00 88.56 89 SER A O 1
ATOM 754 N N . SER A 1 90 ? 7.221 -6.015 12.440 1.00 84.50 90 SER A N 1
ATOM 755 C CA . SER A 1 90 ? 7.149 -5.940 13.905 1.00 84.50 90 SER A CA 1
ATOM 756 C C . SER A 1 90 ? 6.643 -4.566 14.369 1.00 84.50 90 SER A C 1
ATOM 758 O O . SER A 1 90 ? 7.133 -4.007 15.347 1.00 84.50 90 SER A O 1
ATOM 760 N N . ALA A 1 91 ? 5.806 -3.919 13.560 1.00 85.69 91 ALA A N 1
ATOM 761 C CA . ALA A 1 91 ? 5.081 -2.714 13.956 1.00 85.69 91 ALA A CA 1
ATOM 762 C C . ALA A 1 91 ? 3.564 -2.865 13.717 1.00 85.69 91 ALA A C 1
ATOM 764 O O . ALA A 1 91 ? 2.832 -1.877 13.714 1.00 85.69 91 ALA A O 1
ATOM 765 N N . GLY A 1 92 ? 3.107 -4.097 13.492 1.00 87.44 92 GLY A N 1
ATOM 766 C CA . GLY A 1 92 ? 1.735 -4.472 13.201 1.00 87.44 92 GLY A CA 1
ATOM 767 C C . GLY A 1 92 ? 1.440 -4.646 11.713 1.00 87.44 92 GLY A C 1
ATOM 768 O O . GLY A 1 92 ? 2.274 -4.438 10.825 1.00 87.44 92 GLY A O 1
ATOM 769 N N . PHE A 1 93 ? 0.197 -5.028 11.436 1.00 93.06 93 PHE A N 1
ATOM 770 C CA . PHE A 1 93 ? -0.310 -5.164 10.077 1.00 93.06 93 PHE A CA 1
ATOM 771 C C . PHE A 1 93 ? -0.797 -3.820 9.526 1.00 93.06 93 PHE A C 1
ATOM 773 O O . PHE A 1 93 ? -1.549 -3.093 10.176 1.00 93.06 93 PHE A O 1
ATOM 780 N N . GLY A 1 94 ? -0.392 -3.501 8.297 1.00 95.56 94 GLY A N 1
ATOM 781 C CA . GLY A 1 94 ? -0.833 -2.303 7.591 1.00 95.56 94 GLY A CA 1
ATOM 782 C C . GLY A 1 94 ? -1.038 -2.581 6.109 1.00 95.56 94 GLY A C 1
ATOM 783 O O . GLY A 1 94 ? -0.083 -2.891 5.387 1.00 95.56 94 GLY A O 1
ATOM 784 N N . ALA A 1 95 ? -2.284 -2.438 5.663 1.00 97.62 95 ALA A N 1
ATOM 785 C CA . ALA A 1 95 ? -2.679 -2.581 4.274 1.00 97.62 95 ALA A CA 1
ATOM 786 C C . ALA A 1 95 ? -2.670 -1.219 3.569 1.00 97.62 95 ALA A C 1
ATOM 788 O O . ALA A 1 95 ? -3.023 -0.184 4.143 1.00 97.62 95 ALA A O 1
ATOM 789 N N . ARG A 1 96 ? -2.266 -1.211 2.301 1.00 98.06 96 ARG A N 1
ATOM 790 C CA . ARG A 1 96 ? -2.135 -0.025 1.451 1.00 98.06 96 ARG A CA 1
ATOM 791 C C . ARG A 1 96 ? -2.832 -0.256 0.122 1.00 98.06 96 ARG A C 1
ATOM 793 O O . ARG A 1 96 ? -2.830 -1.365 -0.400 1.00 98.06 96 ARG A O 1
ATOM 800 N N . TYR A 1 97 ? -3.367 0.805 -0.452 1.00 98.12 97 TYR A N 1
ATOM 801 C CA . TYR A 1 97 ? -3.847 0.807 -1.820 1.00 98.12 97 TYR A CA 1
ATOM 802 C C . TYR A 1 97 ? -2.689 0.528 -2.796 1.00 98.12 97 TYR A C 1
ATOM 804 O O . TYR A 1 97 ? -1.617 1.136 -2.692 1.00 98.12 97 TYR A O 1
ATOM 812 N N . LEU A 1 98 ? -2.912 -0.406 -3.722 1.00 97.62 98 LEU A N 1
ATOM 813 C CA . LEU A 1 98 ? -2.011 -0.769 -4.812 1.00 97.62 98 LEU A CA 1
ATOM 814 C C . LEU A 1 98 ? -2.567 -0.202 -6.126 1.00 97.62 98 LEU A C 1
ATOM 816 O O . LEU A 1 98 ? -3.532 -0.756 -6.653 1.00 97.62 98 LEU A O 1
ATOM 820 N N . PRO A 1 99 ? -1.969 0.865 -6.683 1.00 96.12 99 PRO A N 1
ATOM 821 C CA . PRO A 1 99 ? -2.371 1.370 -7.988 1.00 96.12 99 PRO A CA 1
ATOM 822 C C . PRO A 1 99 ? -2.043 0.385 -9.114 1.00 96.12 99 PRO A C 1
ATOM 824 O O . PRO A 1 99 ? -1.148 -0.456 -8.995 1.00 96.12 99 PRO A O 1
ATOM 827 N N . GLN A 1 100 ? -2.695 0.571 -10.259 1.00 96.94 100 GLN A N 1
ATOM 828 C CA . GLN A 1 100 ? -2.327 -0.104 -11.506 1.00 96.94 100 GLN A CA 1
ATOM 829 C C . GLN A 1 100 ? -0.875 0.214 -11.906 1.00 96.94 100 GLN A C 1
ATOM 831 O O . GLN A 1 100 ? -0.326 1.276 -11.593 1.00 96.94 100 GLN A O 1
ATOM 836 N N . GLY A 1 101 ? -0.243 -0.695 -12.646 1.00 96.94 101 GLY A N 1
ATOM 837 C CA . GLY A 1 101 ? 1.114 -0.496 -13.170 1.00 96.94 101 GLY A CA 1
ATOM 838 C C . GLY A 1 101 ? 2.239 -1.063 -12.314 1.00 96.94 101 GLY A C 1
ATOM 839 O O . GLY A 1 101 ? 3.401 -0.907 -12.684 1.00 96.94 101 GLY A O 1
ATOM 840 N N . PHE A 1 102 ? 1.919 -1.736 -11.210 1.00 97.38 102 PHE A N 1
ATOM 841 C CA . P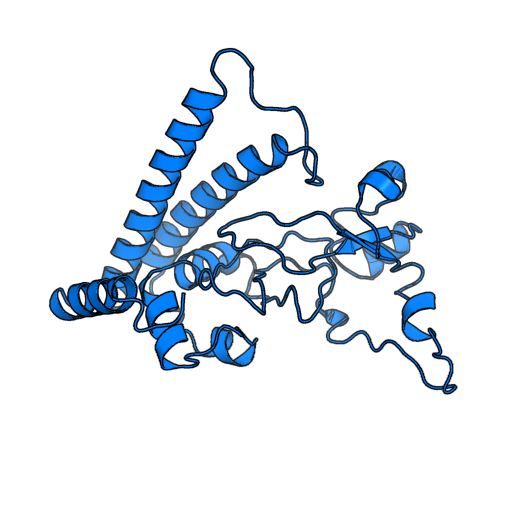HE A 1 102 ? 2.913 -2.301 -10.304 1.00 97.38 102 PHE A CA 1
ATOM 842 C C . PHE A 1 102 ? 3.145 -3.794 -10.520 1.00 97.38 102 PHE A C 1
ATOM 844 O O . PHE A 1 102 ? 2.229 -4.581 -10.752 1.00 97.38 102 PHE A O 1
ATOM 851 N N . ILE A 1 103 ? 4.404 -4.187 -10.375 1.00 97.62 103 ILE A N 1
ATOM 852 C CA . ILE A 1 103 ? 4.826 -5.566 -10.141 1.00 97.62 103 ILE A CA 1
ATOM 853 C C . ILE A 1 103 ? 5.041 -5.735 -8.634 1.00 97.62 103 ILE A C 1
ATOM 855 O O . ILE A 1 103 ? 5.374 -4.772 -7.948 1.00 97.62 103 ILE A O 1
ATOM 859 N N . PHE A 1 104 ? 4.868 -6.939 -8.100 1.00 96.19 104 PHE A N 1
ATOM 860 C CA . PHE A 1 104 ? 5.036 -7.209 -6.673 1.00 96.19 104 PHE A CA 1
ATOM 861 C C . PHE A 1 104 ? 5.740 -8.547 -6.431 1.00 96.19 104 PHE A C 1
ATOM 863 O O . PHE A 1 104 ? 5.830 -9.395 -7.326 1.00 96.19 104 PHE A O 1
ATOM 870 N N . ASP A 1 105 ? 6.251 -8.728 -5.215 1.00 93.81 105 ASP A N 1
ATOM 871 C CA . ASP A 1 105 ? 6.795 -9.994 -4.725 1.00 93.81 105 ASP A CA 1
ATOM 872 C C . ASP A 1 105 ? 6.160 -10.409 -3.396 1.00 93.81 105 ASP A C 1
ATOM 874 O O . ASP A 1 105 ? 5.233 -9.777 -2.900 1.00 93.81 105 ASP A O 1
ATOM 878 N N . VAL A 1 106 ? 6.680 -11.485 -2.805 1.00 91.69 106 VAL A N 1
ATOM 879 C CA . VAL A 1 106 ? 6.220 -11.971 -1.502 1.00 91.69 106 VAL A CA 1
ATOM 880 C C . VAL A 1 106 ? 6.377 -10.924 -0.398 1.00 91.69 106 VAL A C 1
ATOM 882 O O . VAL A 1 106 ? 5.543 -10.877 0.494 1.00 91.69 106 VAL A O 1
ATOM 885 N N . LYS A 1 107 ? 7.393 -10.050 -0.448 1.00 92.62 107 LYS A N 1
ATOM 886 C CA . LYS A 1 107 ? 7.630 -9.030 0.583 1.00 92.62 107 LYS A CA 1
ATOM 887 C C . LYS A 1 107 ? 6.661 -7.857 0.485 1.00 92.62 107 LYS A C 1
ATOM 889 O O . LYS A 1 107 ? 6.306 -7.297 1.523 1.00 92.62 107 LYS A O 1
ATOM 894 N N . GLY A 1 108 ? 6.203 -7.540 -0.723 1.00 92.19 108 GLY A N 1
ATOM 895 C CA . GLY A 1 108 ? 5.055 -6.678 -1.006 1.00 92.19 108 GLY A CA 1
ATOM 896 C C . GLY A 1 108 ? 3.822 -7.471 -1.428 1.00 92.19 108 GLY A C 1
ATOM 897 O O . GLY A 1 108 ? 3.274 -7.214 -2.500 1.00 92.19 108 GLY A O 1
ATOM 898 N N . SER A 1 109 ? 3.407 -8.451 -0.619 1.00 95.38 109 SER A N 1
ATOM 899 C CA . SER A 1 109 ? 2.244 -9.292 -0.929 1.00 95.38 109 SER A CA 1
ATOM 900 C C . SER A 1 109 ? 0.998 -8.453 -1.214 1.00 95.38 109 SER A C 1
ATOM 902 O O . SER A 1 109 ? 0.858 -7.329 -0.727 1.00 95.38 109 SER A O 1
ATOM 904 N N . SER A 1 110 ? 0.121 -8.979 -2.070 1.00 96.94 110 SER A N 1
ATOM 905 C CA . SER A 1 110 ? -1.014 -8.228 -2.605 1.00 96.94 110 SER A CA 1
ATOM 906 C C . SER A 1 110 ? -2.257 -9.100 -2.774 1.00 96.94 110 SER A C 1
ATOM 908 O O . SER A 1 110 ? -2.156 -10.302 -3.026 1.00 96.94 110 SER A O 1
ATOM 910 N N . GLY A 1 111 ? -3.425 -8.474 -2.650 1.00 96.62 111 GLY A N 1
ATOM 911 C CA . GLY A 1 111 ? -4.746 -9.044 -2.890 1.00 96.62 111 GLY A CA 1
ATOM 912 C C . GLY A 1 111 ? -5.512 -8.205 -3.911 1.00 96.62 111 GLY A C 1
ATOM 913 O O . GLY A 1 111 ? -5.365 -6.985 -3.961 1.00 96.62 111 GLY A O 1
ATOM 914 N N . PHE A 1 112 ? -6.327 -8.870 -4.727 1.00 96.31 112 PHE A N 1
ATOM 915 C CA . PHE A 1 112 ? -6.986 -8.277 -5.895 1.00 96.31 112 PHE A CA 1
ATOM 916 C C . PHE A 1 112 ? -8.507 -8.498 -5.827 1.00 96.31 112 PHE A C 1
ATOM 918 O O . PHE A 1 112 ? -9.030 -9.315 -6.591 1.00 96.31 112 PHE A O 1
ATOM 925 N N . PRO A 1 113 ? -9.217 -7.854 -4.875 1.00 94.00 113 PRO A N 1
ATOM 926 C CA . PRO A 1 113 ? -10.679 -7.877 -4.852 1.00 94.00 113 PRO A CA 1
ATOM 927 C C . PRO A 1 113 ? -11.251 -7.124 -6.072 1.00 94.00 113 PRO A C 1
ATOM 929 O O . PRO A 1 113 ? -10.501 -6.431 -6.764 1.00 94.00 113 PRO A O 1
ATOM 932 N N . PRO A 1 114 ? -12.564 -7.237 -6.352 1.00 92.88 114 PRO A N 1
ATOM 933 C CA . PRO A 1 114 ? -13.232 -6.377 -7.330 1.00 92.88 114 PRO A CA 1
ATOM 934 C C . PRO A 1 114 ? -12.928 -4.892 -7.084 1.00 92.88 114 PRO A C 1
ATOM 936 O O . PRO A 1 114 ? -12.838 -4.470 -5.931 1.00 92.88 114 PRO A O 1
ATOM 939 N N . GLU A 1 115 ? -12.750 -4.112 -8.156 1.00 92.12 115 GLU A N 1
ATOM 940 C CA . GLU A 1 115 ? -12.285 -2.715 -8.077 1.00 92.12 115 GLU A CA 1
ATOM 941 C C . GLU A 1 115 ? -13.171 -1.845 -7.171 1.00 92.12 115 GLU A C 1
ATOM 943 O O . GLU A 1 115 ? -12.671 -1.039 -6.387 1.00 92.12 115 GLU A O 1
ATOM 948 N N . ASP A 1 116 ? -14.485 -2.062 -7.212 1.00 89.88 116 ASP A N 1
ATOM 949 C CA . ASP A 1 116 ? -15.472 -1.367 -6.387 1.00 89.88 116 ASP A CA 1
ATOM 950 C C . ASP A 1 116 ? -15.388 -1.721 -4.893 1.00 89.88 116 ASP A C 1
ATOM 952 O O . ASP A 1 116 ? -15.815 -0.927 -4.055 1.00 89.88 116 ASP A O 1
ATOM 956 N N . LEU A 1 117 ? -14.788 -2.865 -4.553 1.00 91.69 117 LEU A N 1
ATOM 957 C CA . LEU A 1 117 ? -14.593 -3.333 -3.179 1.00 91.69 117 LEU A CA 1
ATOM 958 C C . LEU A 1 117 ? -13.205 -3.014 -2.612 1.00 91.69 117 LEU A C 1
ATOM 960 O O . LEU A 1 117 ? -12.994 -3.191 -1.412 1.00 91.69 117 LEU A O 1
ATOM 964 N N . ILE A 1 118 ? -12.251 -2.535 -3.421 1.00 95.44 118 ILE A N 1
ATOM 965 C CA . ILE A 1 118 ? -10.891 -2.214 -2.949 1.00 95.44 118 ILE A CA 1
ATOM 966 C C . ILE A 1 118 ? -10.915 -1.267 -1.732 1.00 95.44 118 ILE A C 1
ATOM 968 O O . ILE A 1 118 ? -10.255 -1.589 -0.738 1.00 95.44 118 ILE A O 1
ATOM 972 N N . PRO A 1 119 ? -11.658 -0.138 -1.740 1.00 95.06 119 PRO A N 1
ATOM 973 C CA . PRO A 1 119 ? -11.672 0.778 -0.601 1.00 95.06 119 PRO A CA 1
ATOM 974 C C . PRO A 1 119 ? -12.265 0.148 0.666 1.00 95.06 119 PRO A C 1
ATOM 976 O O . PRO A 1 119 ? -11.726 0.344 1.753 1.00 95.06 119 PRO A O 1
ATOM 979 N N . GLU A 1 120 ? -13.332 -0.642 0.536 1.00 93.69 120 GLU A N 1
ATOM 980 C CA . GLU A 1 120 ? -13.944 -1.356 1.661 1.00 93.69 120 GLU A CA 1
ATOM 981 C C . GLU A 1 120 ? -12.990 -2.395 2.256 1.00 93.69 120 GLU A C 1
ATOM 983 O O . GLU A 1 120 ? -12.765 -2.405 3.466 1.00 93.69 120 GLU A O 1
ATOM 988 N N . VAL A 1 121 ? -12.381 -3.233 1.413 1.00 95.12 121 VAL A N 1
ATOM 989 C CA . VAL A 1 121 ? -11.397 -4.232 1.850 1.00 95.12 121 VAL A CA 1
ATOM 990 C C . VAL A 1 121 ? -10.236 -3.547 2.564 1.00 95.12 121 VAL A C 1
ATOM 992 O O . VAL A 1 121 ? -9.792 -4.015 3.611 1.00 95.12 121 VAL A O 1
ATOM 995 N N . LEU A 1 122 ? -9.770 -2.407 2.050 1.00 96.94 122 LEU A N 1
ATOM 996 C CA . LEU A 1 122 ? -8.713 -1.634 2.690 1.00 96.94 122 LEU A CA 1
ATOM 997 C C . LEU A 1 122 ? -9.136 -1.085 4.064 1.00 96.94 122 LEU A C 1
ATOM 999 O O . LEU A 1 122 ? -8.325 -1.108 4.991 1.00 96.94 122 LEU A O 1
ATOM 1003 N N . ALA A 1 123 ? -10.385 -0.625 4.208 1.00 96.88 123 ALA A N 1
ATOM 1004 C CA . ALA A 1 123 ? -10.945 -0.190 5.489 1.00 96.88 123 ALA A CA 1
ATOM 1005 C C . ALA A 1 123 ? -10.962 -1.338 6.503 1.00 96.88 123 ALA A C 1
ATOM 1007 O O . ALA A 1 123 ? -10.427 -1.202 7.604 1.00 96.88 123 ALA A O 1
ATOM 1008 N N . VAL A 1 124 ? -11.515 -2.489 6.099 1.00 95.81 124 VAL A N 1
ATOM 1009 C CA . VAL A 1 124 ? -11.595 -3.688 6.938 1.00 95.81 124 VAL A CA 1
ATOM 1010 C C . VAL A 1 124 ? -10.201 -4.096 7.391 1.00 95.81 124 VAL A C 1
ATOM 1012 O O . VAL A 1 124 ? -9.959 -4.204 8.591 1.00 95.81 124 VAL A O 1
ATOM 1015 N N . LEU A 1 125 ? -9.262 -4.253 6.460 1.00 96.31 125 LEU A N 1
ATOM 1016 C CA . LEU A 1 125 ? -7.904 -4.717 6.742 1.00 96.31 125 LEU A CA 1
ATOM 1017 C C . LEU A 1 125 ? -7.101 -3.786 7.664 1.00 96.31 125 LEU A C 1
ATOM 1019 O O . LEU A 1 125 ? -6.244 -4.266 8.403 1.00 96.31 125 LEU A O 1
ATOM 1023 N N . ASN A 1 126 ? -7.373 -2.478 7.656 1.00 97.44 126 ASN A N 1
ATOM 1024 C CA . ASN A 1 126 ? -6.677 -1.508 8.510 1.00 97.44 126 ASN A CA 1
ATOM 1025 C C . ASN A 1 126 ? -7.324 -1.286 9.886 1.00 97.44 126 ASN A C 1
ATOM 1027 O O . ASN A 1 126 ? -6.750 -0.554 10.701 1.00 97.44 126 ASN A O 1
ATOM 1031 N N . SER A 1 127 ? -8.464 -1.918 10.161 1.00 96.06 127 SER A N 1
ATOM 1032 C CA . SER A 1 127 ? -9.181 -1.790 11.433 1.00 96.06 127 SER A CA 1
ATOM 1033 C C . SER A 1 127 ? -8.510 -2.508 12.601 1.00 96.06 127 SER A C 1
ATOM 1035 O O . SER A 1 127 ? -7.679 -3.407 12.419 1.00 96.06 127 SER A O 1
ATOM 1037 N N . LYS A 1 128 ? -8.892 -2.134 13.822 1.00 94.88 128 LYS A N 1
ATOM 1038 C CA . LYS A 1 128 ? -8.524 -2.847 15.054 1.00 94.88 128 LYS A CA 1
ATOM 1039 C C . LYS A 1 128 ? -9.067 -4.274 15.076 1.00 94.88 128 LYS A C 1
ATOM 1041 O O . LYS A 1 128 ? -8.345 -5.182 15.475 1.00 94.88 128 LYS A O 1
ATOM 1046 N N . TRP A 1 129 ? -10.286 -4.493 14.579 1.00 93.19 129 TRP A N 1
ATOM 1047 C CA . TRP A 1 129 ? -10.861 -5.836 14.448 1.00 93.19 129 TRP A CA 1
ATOM 1048 C C . TRP A 1 129 ? -9.963 -6.760 13.616 1.00 93.19 129 TRP A C 1
ATOM 1050 O O . TRP A 1 129 ? -9.632 -7.856 14.060 1.00 93.19 129 TRP A O 1
ATOM 1060 N N . SER A 1 130 ? -9.514 -6.314 12.439 1.00 93.25 130 SER A N 1
ATOM 1061 C CA . SER A 1 130 ? -8.634 -7.130 11.593 1.00 93.25 130 SER A CA 1
ATOM 1062 C C . SER A 1 130 ? -7.269 -7.361 12.224 1.00 93.25 130 SER A C 1
ATOM 1064 O O . SER A 1 130 ? -6.736 -8.462 12.120 1.00 93.25 130 SER A O 1
ATOM 1066 N N . GLN A 1 131 ? -6.709 -6.363 12.913 1.00 91.69 131 GLN A N 1
ATOM 1067 C CA . GLN A 1 131 ? -5.462 -6.538 13.665 1.00 91.69 131 GLN A CA 1
ATOM 1068 C C . GLN A 1 131 ? -5.615 -7.609 14.755 1.00 91.69 131 GLN A C 1
ATOM 1070 O O . GLN A 1 131 ? -4.772 -8.496 14.865 1.00 91.69 131 GLN A O 1
ATOM 1075 N N . TYR A 1 132 ? -6.723 -7.578 15.497 1.00 91.69 132 TYR A N 1
ATOM 1076 C CA . TYR A 1 132 ? -7.055 -8.582 16.504 1.00 91.69 132 TYR A CA 1
ATOM 1077 C C . TYR A 1 132 ? -7.285 -9.976 15.897 1.00 91.69 132 TYR A C 1
ATOM 1079 O O . TYR A 1 132 ? -6.744 -10.967 16.381 1.00 91.69 132 TYR A O 1
ATO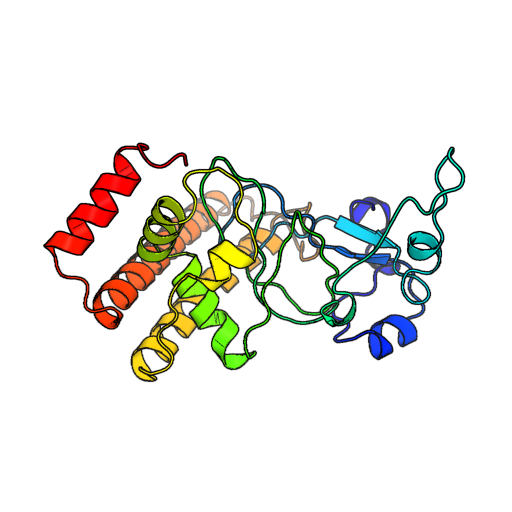M 1087 N N . ALA A 1 133 ? -8.024 -10.074 14.790 1.00 90.62 133 ALA A N 1
ATOM 1088 C CA . ALA A 1 133 ? -8.250 -11.346 14.106 1.00 90.62 133 ALA A CA 1
ATOM 1089 C C . ALA A 1 133 ? -6.935 -11.960 13.593 1.00 90.62 133 ALA A C 1
ATOM 1091 O O . ALA A 1 133 ? -6.676 -13.147 13.800 1.00 90.62 133 ALA A O 1
ATOM 1092 N N . LEU A 1 134 ? -6.071 -11.150 12.970 1.00 90.62 134 LEU A N 1
ATOM 1093 C CA . LEU A 1 134 ? -4.767 -11.598 12.476 1.00 90.62 134 LEU A CA 1
ATOM 1094 C C . LEU A 1 134 ? -3.855 -12.069 13.607 1.00 90.62 134 LEU A C 1
ATOM 1096 O O . LEU A 1 134 ? -3.189 -13.089 13.452 1.00 90.62 134 LEU A O 1
ATOM 1100 N N . ALA A 1 135 ? -3.887 -11.393 14.751 1.00 86.38 135 ALA A N 1
ATOM 1101 C CA . ALA A 1 135 ? -3.157 -11.799 15.941 1.00 86.38 135 ALA A CA 1
ATOM 1102 C C . ALA A 1 135 ? -3.541 -13.193 16.453 1.00 86.38 135 ALA A C 1
ATOM 1104 O O . ALA A 1 135 ? -2.677 -13.964 16.871 1.00 86.38 135 ALA A O 1
ATOM 1105 N N . ILE A 1 136 ? -4.833 -13.529 16.389 1.00 86.38 136 ILE A N 1
ATOM 1106 C CA . ILE A 1 136 ? -5.341 -14.856 16.754 1.00 86.38 136 ILE A CA 1
ATOM 1107 C C . ILE A 1 136 ? -4.927 -15.895 15.707 1.00 86.38 136 ILE A C 1
ATOM 1109 O O . ILE A 1 136 ? -4.533 -17.011 16.044 1.00 86.38 136 ILE A O 1
ATOM 1113 N N . PHE A 1 137 ? -5.039 -15.548 14.424 1.00 82.00 137 PHE A N 1
ATOM 1114 C CA . PHE A 1 137 ? -4.780 -16.468 13.316 1.00 82.00 137 PHE A CA 1
ATOM 1115 C C . PHE A 1 137 ? -3.304 -16.793 13.117 1.00 82.00 137 PHE A C 1
ATOM 1117 O O . PHE A 1 137 ? -2.981 -17.891 12.647 1.00 82.00 137 PHE A O 1
ATOM 1124 N N . ASN A 1 138 ? -2.439 -15.825 13.405 1.00 76.56 138 ASN A N 1
ATOM 1125 C CA . ASN A 1 138 ? -1.008 -15.897 13.209 1.00 76.56 138 ASN A CA 1
ATOM 1126 C C . ASN A 1 138 ? -0.305 -14.962 14.218 1.00 76.56 138 ASN A C 1
ATOM 1128 O O . ASN A 1 138 ? -0.109 -13.784 13.926 1.00 76.56 138 ASN A O 1
ATOM 1132 N N . PRO A 1 139 ? 0.135 -15.475 15.384 1.00 74.12 139 PRO A N 1
ATOM 1133 C CA . PRO A 1 139 ? 0.807 -14.677 16.412 1.00 74.12 139 PRO A CA 1
ATOM 1134 C C . PRO A 1 139 ? 2.273 -14.360 16.053 1.00 74.12 139 PRO A C 1
ATOM 1136 O O . PRO A 1 139 ? 3.117 -14.207 16.934 1.00 74.12 139 PRO A O 1
ATOM 1139 N N . THR A 1 140 ? 2.618 -14.326 14.762 1.00 82.38 140 THR A N 1
ATOM 1140 C CA . THR A 1 140 ? 3.962 -14.001 14.275 1.00 82.38 140 THR A CA 1
ATOM 1141 C C . THR A 1 140 ? 3.960 -12.673 13.527 1.00 82.38 140 THR A C 1
ATOM 1143 O O . THR A 1 140 ? 2.931 -12.176 13.090 1.00 82.38 140 THR A O 1
ATOM 1146 N N . VAL A 1 141 ? 5.153 -12.128 13.301 1.00 83.69 141 VAL A N 1
ATOM 1147 C CA . VAL A 1 141 ? 5.365 -10.897 12.523 1.00 83.69 141 VAL A CA 1
ATOM 1148 C C . VAL A 1 141 ? 5.223 -11.090 11.002 1.00 83.69 141 VAL A C 1
ATOM 1150 O O . VAL A 1 141 ? 5.549 -10.179 10.240 1.00 83.69 141 VAL A O 1
ATOM 1153 N N . SER A 1 142 ? 4.821 -12.281 10.534 1.00 89.00 142 SER A N 1
ATOM 1154 C CA . SER A 1 142 ? 4.719 -12.614 9.109 1.00 89.00 142 SER A CA 1
ATOM 1155 C C . SER A 1 142 ? 3.266 -12.732 8.651 1.00 89.00 142 SER A C 1
ATOM 1157 O O . SER A 1 142 ? 2.575 -13.654 9.053 1.00 89.00 142 SER A O 1
ATOM 1159 N N . PHE A 1 143 ? 2.827 -11.847 7.759 1.00 90.50 143 PHE A N 1
ATOM 1160 C CA . PHE A 1 143 ? 1.463 -11.745 7.242 1.00 90.50 143 PHE A CA 1
ATOM 1161 C C . PHE A 1 143 ? 1.340 -12.371 5.847 1.00 90.50 143 PHE A C 1
ATOM 1163 O O . PHE A 1 143 ? 1.480 -11.693 4.820 1.00 90.50 143 PHE A O 1
ATOM 1170 N N . GLN A 1 144 ? 1.064 -13.676 5.798 1.00 91.06 144 GLN A N 1
ATOM 1171 C CA . GLN A 1 144 ? 0.946 -14.411 4.539 1.00 91.06 144 GLN A CA 1
ATOM 1172 C C . GLN A 1 144 ? -0.409 -14.170 3.864 1.00 91.06 144 GLN A C 1
ATOM 1174 O O . GLN A 1 144 ? -1.416 -13.891 4.513 1.00 91.06 144 GLN A O 1
ATOM 1179 N N . VAL A 1 145 ? -0.472 -1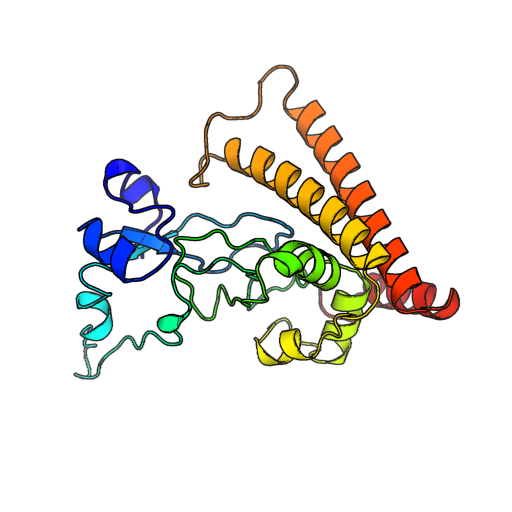4.376 2.544 1.00 92.00 145 VAL A N 1
ATOM 1180 C CA . VAL A 1 145 ? -1.722 -14.272 1.760 1.00 92.00 145 VAL A CA 1
ATOM 1181 C C . VAL A 1 145 ? -2.846 -15.132 2.352 1.00 92.00 145 VAL A C 1
ATOM 1183 O O . VAL A 1 145 ? -3.992 -14.694 2.402 1.00 92.00 145 VAL A O 1
ATOM 1186 N N . GLY A 1 146 ? -2.518 -16.328 2.850 1.00 90.31 146 GLY A N 1
ATOM 1187 C CA . GLY A 1 146 ? -3.485 -17.220 3.495 1.00 90.31 146 GLY A CA 1
ATOM 1188 C C . GLY A 1 146 ? -4.027 -16.704 4.833 1.00 90.31 146 GLY A C 1
ATOM 1189 O O . GLY A 1 146 ? -5.152 -17.038 5.190 1.00 90.31 146 GLY A O 1
ATOM 1190 N N . ASP A 1 147 ? -3.277 -15.875 5.560 1.00 91.00 147 ASP A N 1
ATOM 1191 C CA . ASP A 1 147 ? -3.755 -15.249 6.799 1.00 91.00 147 ASP A CA 1
ATOM 1192 C C . ASP A 1 147 ? -4.763 -14.154 6.483 1.00 91.00 147 ASP A C 1
ATOM 1194 O O . ASP A 1 147 ? -5.853 -14.123 7.051 1.00 91.00 147 ASP A O 1
ATOM 1198 N N . ILE A 1 148 ? -4.425 -13.311 5.507 1.00 93.31 148 ILE A N 1
ATOM 1199 C CA . ILE A 1 148 ? -5.263 -12.183 5.101 1.00 93.31 148 ILE A CA 1
ATOM 1200 C C . ILE A 1 148 ? -6.570 -12.679 4.476 1.00 93.31 148 ILE A C 1
ATOM 1202 O O . ILE A 1 148 ? -7.629 -12.125 4.747 1.00 93.31 148 ILE A O 1
ATOM 1206 N N . ALA A 1 149 ? -6.526 -13.780 3.721 1.00 92.00 149 ALA A N 1
ATOM 1207 C CA . ALA A 1 149 ? -7.714 -14.404 3.137 1.00 92.00 149 ALA A CA 1
ATOM 1208 C C . ALA A 1 149 ? -8.711 -14.962 4.175 1.00 92.00 149 ALA A C 1
ATOM 1210 O O . ALA A 1 149 ? -9.855 -15.239 3.821 1.00 92.00 149 ALA A O 1
ATOM 1211 N N . ARG A 1 150 ? -8.296 -15.150 5.439 1.00 90.31 150 ARG A N 1
ATOM 1212 C CA . ARG A 1 150 ? -9.176 -15.592 6.535 1.00 90.31 150 ARG A CA 1
ATOM 1213 C C . ARG A 1 150 ? -9.879 -14.436 7.244 1.00 90.31 150 ARG A C 1
ATOM 1215 O O . ARG A 1 150 ? -10.800 -14.692 8.018 1.00 90.31 150 ARG A O 1
ATOM 1222 N N . VAL A 1 151 ? -9.459 -13.191 7.010 1.00 90.56 151 VAL A N 1
ATOM 1223 C CA . VAL A 1 151 ? -10.118 -12.020 7.594 1.00 90.56 151 VAL A CA 1
ATOM 1224 C C . VAL A 1 151 ? -11.513 -11.893 6.974 1.00 90.56 151 VAL A C 1
ATOM 1226 O O . VAL A 1 151 ? -11.626 -11.790 5.751 1.00 90.56 151 VAL A O 1
ATOM 1229 N N . PRO A 1 152 ? -12.587 -11.922 7.780 1.00 85.06 152 PRO A N 1
ATOM 1230 C CA . PRO A 1 152 ? -13.938 -11.827 7.251 1.00 85.06 152 PRO A CA 1
ATOM 1231 C C . PRO A 1 152 ? -14.176 -10.436 6.658 1.00 85.06 152 PRO A C 1
ATOM 1233 O O . PRO A 1 152 ? -13.857 -9.440 7.297 1.00 85.06 152 PRO A O 1
ATOM 1236 N N . VAL A 1 153 ? -14.766 -10.386 5.461 1.00 82.75 153 VAL A N 1
ATOM 1237 C CA . VAL A 1 153 ? -15.271 -9.166 4.813 1.00 82.75 153 VAL A CA 1
ATOM 1238 C C . VAL A 1 153 ? -16.775 -9.351 4.606 1.00 82.75 153 VAL A C 1
ATOM 1240 O O . VAL A 1 153 ? -17.212 -10.345 4.025 1.00 82.75 153 VAL A O 1
ATOM 1243 N N . LEU A 1 154 ? -17.590 -8.436 5.131 1.00 75.12 154 LEU A N 1
ATOM 1244 C CA . LEU A 1 154 ? -19.048 -8.562 5.104 1.00 75.12 154 LEU A CA 1
ATOM 1245 C C . LEU A 1 154 ? -19.625 -8.165 3.740 1.00 75.12 154 LEU A C 1
ATOM 1247 O O . LEU A 1 154 ? -19.982 -7.018 3.517 1.00 75.12 154 LEU A O 1
ATOM 1251 N N . GLU A 1 155 ? -19.851 -9.133 2.854 1.00 63.34 155 GLU A N 1
ATOM 1252 C CA . GLU A 1 155 ? -20.372 -8.877 1.496 1.00 63.34 155 GLU A CA 1
ATOM 1253 C C . GLU A 1 155 ? -21.816 -8.311 1.423 1.00 63.34 155 GLU A C 1
ATOM 1255 O O . GLU A 1 155 ? -22.354 -8.121 0.331 1.00 63.34 155 GLU A O 1
ATOM 1260 N N . LYS A 1 156 ? -22.515 -8.081 2.548 1.00 59.25 156 LYS A N 1
ATOM 1261 C CA . LYS A 1 156 ? -23.993 -7.976 2.554 1.00 59.25 156 LYS A CA 1
ATOM 1262 C C . LYS A 1 156 ? -24.608 -6.686 3.099 1.00 59.25 156 LYS A C 1
ATOM 1264 O O . LYS A 1 156 ? -25.835 -6.588 3.103 1.00 59.25 156 LYS A O 1
ATOM 1269 N N . ASN A 1 157 ? -23.828 -5.676 3.487 1.00 71.38 157 ASN A N 1
ATOM 1270 C CA . ASN A 1 157 ? -24.385 -4.385 3.914 1.00 71.38 157 ASN A CA 1
ATOM 1271 C C . ASN A 1 157 ? -23.918 -3.235 3.012 1.00 71.38 157 ASN A C 1
ATOM 1273 O O . ASN A 1 157 ? -22.896 -2.602 3.264 1.00 71.38 157 ASN A O 1
ATOM 1277 N N . ARG A 1 158 ? -24.713 -2.929 1.974 1.00 75.94 158 ARG A N 1
ATOM 1278 C CA . ARG A 1 158 ? -24.411 -1.857 1.005 1.00 75.94 158 ARG A CA 1
ATOM 1279 C C . ARG A 1 158 ? -24.184 -0.488 1.650 1.00 75.94 158 ARG A C 1
ATOM 1281 O O . ARG A 1 158 ? -23.392 0.284 1.125 1.00 75.94 158 ARG A O 1
ATOM 1288 N N . LEU A 1 159 ? -24.874 -0.173 2.749 1.00 77.31 159 LEU A N 1
ATOM 1289 C CA . LEU A 1 159 ? -24.718 1.124 3.410 1.00 77.31 159 LEU A CA 1
ATOM 1290 C C . LEU A 1 159 ? -23.370 1.206 4.134 1.00 77.31 159 LEU A C 1
ATOM 1292 O O . LEU A 1 159 ? -22.628 2.162 3.927 1.00 77.31 159 LEU A O 1
ATOM 1296 N N . SER A 1 160 ? -23.031 0.185 4.924 1.00 82.88 160 SER A N 1
ATOM 1297 C CA . SER A 1 160 ? -21.731 0.105 5.601 1.00 82.88 160 SER A CA 1
ATOM 1298 C C . SER A 1 160 ? -20.579 0.075 4.599 1.00 82.88 160 SER A C 1
ATOM 1300 O O . SER A 1 160 ? -19.613 0.811 4.763 1.00 82.88 160 SER A O 1
ATOM 1302 N N . SER A 1 161 ? -20.723 -0.678 3.505 1.00 85.06 161 SER A N 1
ATOM 1303 C CA . SER A 1 161 ? -19.751 -0.719 2.406 1.00 85.06 161 SER A CA 1
ATOM 1304 C C . SER A 1 161 ? -19.472 0.676 1.820 1.00 85.06 161 SER A C 1
ATOM 1306 O O . SER A 1 161 ? -18.314 1.070 1.668 1.00 85.06 161 SER A O 1
ATOM 1308 N N . GLN A 1 162 ? -20.513 1.484 1.578 1.00 90.25 162 GLN A N 1
ATOM 1309 C CA . GLN A 1 162 ? -20.358 2.863 1.094 1.00 90.25 162 GLN A CA 1
ATOM 1310 C C . GLN A 1 162 ? -19.674 3.780 2.115 1.00 90.25 162 GLN A C 1
ATOM 1312 O O . GLN A 1 162 ? -18.813 4.578 1.737 1.00 90.25 162 GLN A O 1
ATOM 1317 N N . ILE A 1 163 ? -20.036 3.670 3.399 1.00 93.75 163 ILE A N 1
ATOM 1318 C CA . ILE A 1 163 ? -19.424 4.461 4.477 1.00 93.75 163 ILE A CA 1
ATOM 1319 C C . ILE A 1 163 ? -17.935 4.119 4.591 1.00 93.75 163 ILE A C 1
ATOM 1321 O O . ILE A 1 163 ? -17.097 5.018 4.510 1.00 93.75 163 ILE A O 1
ATOM 1325 N N . LEU A 1 164 ? -17.604 2.831 4.712 1.00 94.62 164 LEU A N 1
ATOM 1326 C CA . LEU A 1 164 ? -16.229 2.340 4.815 1.00 94.62 164 LEU A CA 1
ATOM 1327 C C . LEU A 1 164 ? -15.398 2.741 3.598 1.00 94.62 164 LEU A C 1
ATOM 1329 O O . LEU A 1 164 ? -14.288 3.250 3.754 1.00 94.62 164 LEU A O 1
ATOM 1333 N N . SER A 1 165 ? -15.961 2.603 2.397 1.00 94.38 165 SER A N 1
ATOM 1334 C CA . SER A 1 165 ? -15.296 3.017 1.162 1.00 94.38 165 SER A CA 1
ATOM 1335 C C . SER A 1 165 ? -14.998 4.515 1.140 1.00 94.38 165 SER A C 1
ATOM 1337 O O . SER A 1 165 ? -13.895 4.917 0.770 1.00 94.38 165 SER A O 1
ATOM 1339 N N . GLY A 1 166 ? -15.946 5.355 1.572 1.00 96.38 166 GLY A N 1
ATOM 1340 C CA . GLY A 1 166 ? -15.749 6.804 1.658 1.00 96.38 166 GLY A CA 1
ATOM 1341 C C . GLY A 1 166 ? -14.667 7.204 2.666 1.00 96.38 166 GLY A C 1
ATOM 1342 O O . GLY A 1 166 ? -13.841 8.073 2.375 1.00 96.38 166 GLY A O 1
ATOM 1343 N N . LEU A 1 167 ? -14.636 6.546 3.830 1.00 97.94 167 LEU A N 1
ATOM 1344 C CA . LEU A 1 167 ? -13.614 6.769 4.858 1.00 97.94 167 LEU A CA 1
ATOM 1345 C C . LEU A 1 167 ? -12.223 6.343 4.371 1.00 97.94 167 LEU A C 1
ATOM 1347 O O . LEU A 1 167 ? -11.280 7.133 4.448 1.00 97.94 167 LEU A O 1
ATOM 1351 N N . ALA A 1 168 ? -12.107 5.138 3.804 1.00 97.75 168 ALA A N 1
ATOM 1352 C CA . ALA A 1 168 ? -10.853 4.628 3.259 1.00 97.75 168 ALA A CA 1
ATOM 1353 C C . ALA A 1 168 ? -10.330 5.492 2.112 1.00 97.75 168 ALA A C 1
ATOM 1355 O O . ALA A 1 168 ? -9.143 5.809 2.088 1.00 97.75 168 ALA A O 1
ATOM 1356 N N . HIS A 1 169 ? -11.199 5.934 1.198 1.00 97.38 169 HIS A N 1
ATOM 1357 C CA . HIS A 1 169 ? -10.811 6.844 0.120 1.00 97.38 169 HIS A CA 1
ATOM 1358 C C . HIS A 1 169 ? -10.184 8.121 0.693 1.00 97.38 169 HIS A C 1
ATOM 1360 O O . HIS A 1 169 ? -9.093 8.521 0.283 1.00 97.38 169 HIS A O 1
ATOM 1366 N N . ARG A 1 170 ? -10.817 8.739 1.695 1.00 98.19 170 ARG A N 1
ATOM 1367 C CA . ARG A 1 170 ? -10.277 9.957 2.309 1.00 98.19 170 ARG A CA 1
ATOM 1368 C C . ARG A 1 170 ? -8.931 9.712 3.000 1.00 98.19 170 ARG A C 1
ATOM 1370 O O . ARG A 1 170 ? -8.019 10.519 2.834 1.00 98.19 170 ARG A O 1
ATOM 1377 N N . ALA A 1 171 ? -8.766 8.577 3.679 1.00 98.50 171 ALA A N 1
ATOM 1378 C CA . ALA A 1 171 ? -7.489 8.179 4.273 1.00 98.50 171 ALA A CA 1
ATOM 1379 C C . ALA A 1 171 ? -6.387 7.948 3.214 1.00 98.50 171 ALA A C 1
ATOM 1381 O O . ALA A 1 171 ? -5.248 8.387 3.400 1.00 98.50 171 ALA A O 1
ATOM 1382 N N . ILE A 1 172 ? -6.724 7.324 2.075 1.00 98.19 172 ILE A N 1
ATOM 1383 C CA . ILE A 1 172 ? -5.817 7.167 0.925 1.00 98.19 172 ILE A CA 1
ATOM 1384 C C . ILE A 1 172 ? -5.381 8.540 0.406 1.00 98.19 172 ILE A C 1
ATOM 1386 O O . ILE A 1 172 ? -4.183 8.749 0.230 1.00 98.19 172 ILE A O 1
ATOM 1390 N N . ILE A 1 173 ? -6.314 9.480 0.204 1.00 97.69 173 ILE A N 1
ATOM 1391 C CA . ILE A 1 173 ? -6.003 10.834 -0.289 1.00 97.69 173 ILE A CA 1
ATOM 1392 C C . ILE A 1 173 ? -5.014 11.536 0.642 1.00 97.69 173 ILE A C 1
ATOM 1394 O O . ILE A 1 173 ? -4.032 12.103 0.166 1.00 97.69 173 ILE A O 1
ATOM 1398 N N . ILE A 1 174 ? -5.233 11.479 1.960 1.00 97.88 174 ILE A N 1
ATOM 1399 C CA . ILE A 1 174 ? -4.322 12.097 2.934 1.00 97.88 174 ILE A CA 1
ATOM 1400 C C . ILE A 1 174 ? -2.911 11.510 2.794 1.00 97.88 174 ILE A C 1
ATOM 1402 O O . ILE A 1 174 ? -1.936 12.254 2.690 1.00 97.88 174 ILE A O 1
ATOM 1406 N N . ARG A 1 175 ? -2.784 10.179 2.713 1.00 97.50 175 ARG A N 1
ATOM 1407 C CA . ARG A 1 175 ? -1.477 9.525 2.529 1.00 97.50 175 ARG A CA 1
ATOM 1408 C C . ARG A 1 175 ? -0.853 9.775 1.157 1.00 97.50 175 ARG A C 1
ATOM 1410 O O . ARG A 1 175 ? 0.371 9.814 1.054 1.00 97.50 175 ARG A O 1
ATOM 1417 N N . GLN A 1 176 ? -1.656 9.949 0.113 1.00 96.56 176 GLN A N 1
ATOM 1418 C CA . GLN A 1 176 ? -1.173 10.354 -1.206 1.00 96.56 176 GLN A CA 1
ATOM 1419 C C . GLN A 1 176 ? -0.608 11.772 -1.169 1.00 96.56 176 GLN A C 1
ATOM 1421 O O . GLN A 1 176 ? 0.475 11.988 -1.698 1.00 96.56 176 GLN A O 1
ATOM 1426 N N . GLN A 1 177 ? -1.262 12.714 -0.482 1.00 95.50 177 GLN A N 1
ATOM 1427 C CA . GLN A 1 177 ? -0.716 14.063 -0.289 1.00 95.50 177 GLN A CA 1
ATOM 1428 C C . GLN A 1 177 ? 0.647 14.018 0.416 1.00 95.50 177 GLN A C 1
ATOM 1430 O O . GLN A 1 177 ? 1.602 14.618 -0.072 1.00 95.50 177 GLN A O 1
ATOM 1435 N N . GLU A 1 178 ? 0.776 13.236 1.495 1.00 95.12 178 GLU A N 1
ATOM 1436 C CA . GLU A 1 178 ? 2.074 13.010 2.155 1.00 95.12 178 GLU A CA 1
ATOM 1437 C C . GLU A 1 178 ? 3.115 12.396 1.202 1.00 95.12 178 GLU A C 1
ATOM 1439 O O . GLU A 1 178 ? 4.297 12.729 1.266 1.00 95.12 178 GLU A O 1
ATOM 1444 N N . SER A 1 179 ? 2.691 11.501 0.305 1.00 95.25 179 SER A N 1
ATOM 1445 C CA . SER A 1 179 ? 3.561 10.897 -0.709 1.00 95.25 179 SER A CA 1
ATOM 1446 C C . SER A 1 179 ? 4.057 11.931 -1.726 1.00 95.25 179 SER A C 1
ATOM 1448 O O . SER A 1 179 ? 5.249 11.967 -2.023 1.00 95.25 179 SER A O 1
ATOM 1450 N N . THR A 1 180 ? 3.190 12.851 -2.173 1.00 95.81 180 THR A N 1
ATOM 1451 C CA . THR A 1 180 ? 3.589 13.952 -3.072 1.00 95.81 180 THR A CA 1
ATOM 1452 C C . THR A 1 180 ? 4.595 14.922 -2.450 1.00 95.81 180 THR A C 1
ATOM 1454 O O . THR A 1 180 ? 5.277 15.648 -3.175 1.00 95.81 180 THR A O 1
ATOM 1457 N N . GLU A 1 181 ? 4.727 14.895 -1.125 1.00 95.12 181 GLU A N 1
ATOM 1458 C CA . GLU A 1 181 ? 5.668 15.698 -0.346 1.00 95.12 181 GLU A CA 1
ATOM 1459 C C . GLU A 1 181 ? 6.970 14.960 0.006 1.00 95.12 181 GLU A C 1
ATOM 1461 O O . GLU A 1 181 ? 7.894 15.563 0.554 1.00 95.12 181 GLU A O 1
ATOM 1466 N N . ASN A 1 182 ? 7.078 13.670 -0.333 1.00 92.62 182 ASN A N 1
ATOM 1467 C CA . ASN A 1 182 ? 8.244 12.839 -0.051 1.00 92.62 182 ASN A CA 1
ATOM 1468 C C . ASN A 1 182 ? 9.097 12.605 -1.305 1.00 92.62 182 ASN A C 1
ATOM 1470 O O . ASN A 1 182 ? 8.677 11.911 -2.227 1.00 92.62 182 ASN A O 1
ATOM 1474 N N . GLU A 1 183 ? 10.335 13.098 -1.301 1.00 91.81 183 GLU A N 1
ATOM 1475 C CA . GLU A 1 183 ? 11.279 12.975 -2.420 1.00 91.81 183 GLU A CA 1
ATOM 1476 C C . GLU A 1 183 ? 11.630 11.533 -2.816 1.00 91.81 183 GLU A C 1
ATOM 1478 O O . GLU A 1 183 ? 12.072 11.304 -3.943 1.00 91.81 183 GLU A O 1
ATOM 1483 N N . THR A 1 184 ? 11.412 10.549 -1.935 1.00 91.31 184 THR A N 1
ATOM 1484 C CA . THR A 1 184 ? 11.644 9.133 -2.259 1.00 91.31 184 THR A CA 1
ATOM 1485 C C . THR A 1 184 ? 10.462 8.475 -2.972 1.00 91.31 184 THR A C 1
ATOM 1487 O O . THR A 1 184 ? 10.609 7.372 -3.502 1.00 91.31 184 THR A O 1
ATOM 1490 N N . ALA A 1 185 ? 9.304 9.129 -3.069 1.00 90.19 185 ALA A N 1
ATOM 1491 C CA . ALA A 1 185 ? 8.112 8.565 -3.697 1.00 90.19 185 ALA A CA 1
ATOM 1492 C C . ALA A 1 185 ? 8.004 8.897 -5.199 1.00 90.19 185 ALA A C 1
ATOM 1494 O O . ALA A 1 185 ? 8.455 9.945 -5.667 1.00 90.19 185 ALA A O 1
ATOM 1495 N N . PHE A 1 186 ? 7.370 8.020 -5.990 1.00 87.06 186 PHE A N 1
ATOM 1496 C CA . PHE A 1 186 ? 7.192 8.249 -7.437 1.00 87.06 186 PHE A CA 1
ATOM 1497 C C . PHE A 1 186 ? 6.340 9.479 -7.765 1.00 87.06 186 PHE A C 1
ATOM 1499 O O . PHE A 1 186 ? 6.562 10.144 -8.786 1.00 87.06 186 PHE A O 1
ATOM 1506 N N . ASP A 1 187 ? 5.358 9.755 -6.915 1.00 90.56 187 ASP A N 1
ATOM 1507 C CA . ASP A 1 187 ? 4.405 10.852 -7.027 1.00 90.56 187 ASP A CA 1
ATOM 1508 C C . ASP A 1 187 ? 4.903 12.140 -6.361 1.00 90.56 187 ASP A C 1
ATOM 1510 O O . ASP A 1 187 ? 4.146 13.100 -6.293 1.00 90.56 187 ASP A O 1
ATOM 1514 N N . PHE A 1 188 ? 6.181 12.213 -5.963 1.00 93.12 188 PHE A N 1
ATOM 1515 C CA . PHE A 1 188 ? 6.787 13.447 -5.470 1.00 93.12 188 PHE A CA 1
ATOM 1516 C C . PHE A 1 188 ? 6.585 14.622 -6.437 1.00 93.12 188 PHE A C 1
ATOM 1518 O O . PHE A 1 188 ? 6.904 14.520 -7.634 1.00 93.12 188 PHE A O 1
ATOM 1525 N N . ILE A 1 189 ? 6.105 15.736 -5.880 1.00 94.50 189 ILE A N 1
ATOM 1526 C CA . ILE A 1 189 ? 5.880 17.018 -6.552 1.00 94.50 189 ILE A CA 1
ATOM 1527 C C . ILE A 1 189 ? 6.798 18.085 -5.949 1.00 94.50 189 ILE A C 1
ATOM 1529 O O . ILE A 1 189 ? 7.575 18.703 -6.675 1.00 94.50 189 ILE A O 1
ATOM 1533 N N . ALA A 1 190 ? 6.697 18.315 -4.639 1.00 94.69 190 ALA A N 1
ATOM 1534 C CA . ALA A 1 190 ? 7.446 19.343 -3.920 1.00 94.69 190 ALA A CA 1
ATOM 1535 C C . ALA A 1 190 ? 7.417 19.052 -2.412 1.00 94.69 190 ALA A C 1
ATOM 1537 O O . ALA A 1 190 ? 6.430 18.493 -1.945 1.00 94.69 190 ALA A O 1
ATOM 1538 N N . PRO A 1 191 ? 8.442 19.447 -1.635 1.00 94.19 191 PRO A N 1
ATOM 1539 C CA . PRO A 1 191 ? 8.420 19.275 -0.184 1.00 94.19 191 PRO A CA 1
ATOM 1540 C C . PRO A 1 191 ? 7.297 20.107 0.469 1.00 94.19 191 PRO A C 1
ATOM 1542 O O . PRO A 1 191 ? 6.799 21.055 -0.153 1.00 94.19 191 PRO A O 1
ATOM 1545 N N . PRO A 1 192 ? 6.928 19.816 1.733 1.00 93.81 192 PRO A N 1
ATOM 1546 C CA . PRO A 1 192 ? 5.947 20.612 2.461 1.00 93.81 192 PRO A CA 1
ATOM 1547 C C . PRO A 1 192 ? 6.327 22.105 2.477 1.00 93.81 192 PRO A C 1
ATOM 1549 O O . PRO A 1 192 ? 7.518 22.433 2.560 1.00 93.81 192 PRO A O 1
ATOM 1552 N N . PRO A 1 193 ? 5.352 23.032 2.445 1.00 93.50 193 PRO A N 1
ATOM 1553 C CA . PRO A 1 193 ? 5.642 24.460 2.503 1.00 93.50 193 PRO A CA 1
ATOM 1554 C C . PRO A 1 193 ? 6.422 24.836 3.766 1.00 93.50 193 PRO A C 1
ATOM 1556 O O . PRO A 1 193 ? 6.103 24.383 4.862 1.00 93.50 193 PRO A O 1
ATOM 1559 N N . TRP A 1 194 ? 7.396 25.738 3.647 1.00 93.06 194 TRP A N 1
ATOM 1560 C CA . TRP A 1 194 ? 8.228 26.129 4.792 1.00 93.06 194 TRP A CA 1
ATOM 1561 C C . TRP A 1 194 ? 7.432 26.791 5.930 1.00 93.06 194 TRP A C 1
ATOM 1563 O O . TRP A 1 194 ? 7.715 26.569 7.102 1.00 93.06 194 TRP A O 1
ATOM 1573 N N . VAL A 1 195 ? 6.438 27.619 5.590 1.00 95.69 195 VAL A N 1
ATOM 1574 C CA . VAL A 1 195 ? 5.736 28.477 6.562 1.00 95.69 195 VAL A CA 1
ATOM 1575 C C . VAL A 1 195 ? 4.733 27.694 7.410 1.00 95.69 195 VAL A C 1
ATOM 1577 O O . VAL A 1 195 ? 4.664 27.898 8.616 1.00 95.69 195 VAL A O 1
ATOM 1580 N N . ASN A 1 196 ? 3.948 26.812 6.791 1.00 95.12 196 ASN A N 1
ATOM 1581 C CA . ASN A 1 196 ? 2.851 26.093 7.446 1.00 95.12 196 ASN A CA 1
ATOM 1582 C C . ASN A 1 196 ? 2.905 24.568 7.254 1.00 95.12 196 ASN A C 1
ATOM 1584 O O . ASN A 1 196 ? 1.977 23.878 7.663 1.00 95.12 196 ASN A O 1
ATOM 1588 N N . GLY A 1 197 ? 3.975 24.022 6.673 1.00 94.69 197 GLY A N 1
ATOM 1589 C CA . GLY A 1 197 ? 4.143 22.581 6.460 1.00 94.69 197 GLY A CA 1
ATOM 1590 C C . GLY A 1 197 ? 4.009 21.744 7.737 1.00 94.69 197 GLY A C 1
ATOM 1591 O O . GLY A 1 197 ? 3.258 20.769 7.716 1.00 94.69 197 GLY A O 1
ATOM 1592 N N . PRO A 1 198 ? 4.652 22.118 8.865 1.00 94.38 198 PRO A N 1
ATOM 1593 C CA . PRO A 1 198 ? 4.489 21.390 10.123 1.00 94.38 198 PRO A CA 1
ATOM 1594 C C . PRO A 1 198 ? 3.039 21.356 10.628 1.00 94.38 198 PRO A C 1
ATOM 1596 O O . PRO A 1 198 ? 2.567 20.301 11.041 1.00 94.38 198 PRO A O 1
ATOM 1599 N N . GLU A 1 199 ? 2.320 22.477 10.539 1.00 96.44 199 GLU A N 1
ATOM 1600 C CA . GLU A 1 199 ? 0.916 22.578 10.962 1.00 96.44 199 GLU A CA 1
ATOM 1601 C C . GLU A 1 199 ? 0.006 21.712 10.081 1.00 96.44 199 GLU A C 1
ATOM 1603 O O . GLU A 1 199 ? -0.801 20.935 10.587 1.00 96.44 199 GLU A O 1
ATOM 1608 N N . LEU A 1 200 ? 0.196 21.767 8.758 1.00 95.19 200 LEU A N 1
ATOM 1609 C CA . LEU A 1 200 ? -0.540 20.929 7.807 1.00 95.19 200 LEU A CA 1
ATOM 1610 C C . LEU A 1 200 ? -0.297 19.436 8.061 1.00 95.19 200 LEU A C 1
ATOM 1612 O O . LEU A 1 200 ? -1.231 18.636 8.003 1.00 95.19 200 LEU A O 1
ATOM 1616 N N . ALA A 1 201 ? 0.942 19.050 8.378 1.00 94.50 201 ALA A N 1
ATOM 1617 C CA . ALA A 1 201 ? 1.274 17.669 8.711 1.00 94.50 201 ALA A CA 1
ATOM 1618 C C . ALA A 1 201 ? 0.589 17.207 10.010 1.00 94.50 201 ALA A C 1
ATOM 1620 O O . ALA A 1 201 ? 0.116 16.072 10.077 1.00 94.50 201 ALA A O 1
ATOM 1621 N N . ILE A 1 202 ? 0.502 18.068 11.029 1.00 96.06 202 ILE A N 1
ATOM 1622 C CA . ILE A 1 202 ? -0.234 17.773 12.269 1.00 96.06 202 ILE A CA 1
ATOM 1623 C C . ILE A 1 202 ? -1.732 17.642 11.979 1.00 96.06 202 ILE A C 1
ATOM 1625 O O . ILE A 1 202 ? -2.340 16.651 12.383 1.00 96.06 202 ILE A O 1
ATOM 1629 N N . GLN A 1 203 ? -2.309 18.580 11.226 1.00 96.88 203 GLN A N 1
ATOM 1630 C CA . GLN A 1 203 ? -3.728 18.566 10.872 1.00 96.88 203 GLN A CA 1
ATOM 1631 C C . GLN A 1 203 ? -4.114 17.285 10.122 1.00 96.88 203 GLN A C 1
ATOM 1633 O O . GLN A 1 203 ? -5.092 16.634 10.484 1.00 96.88 203 GLN A O 1
ATOM 1638 N N . ARG A 1 204 ? -3.308 16.870 9.136 1.00 96.69 204 ARG A N 1
ATOM 1639 C CA . ARG A 1 204 ? -3.515 15.612 8.401 1.00 96.69 204 ARG A CA 1
ATOM 1640 C C . ARG A 1 204 ? -3.431 14.383 9.302 1.00 96.69 204 ARG A C 1
ATOM 1642 O O . ARG A 1 204 ? -4.190 13.441 9.103 1.00 96.69 204 ARG A O 1
ATOM 1649 N N . ARG A 1 205 ? -2.529 14.373 10.292 1.00 96.88 205 ARG A N 1
ATOM 1650 C CA . ARG A 1 205 ? -2.422 13.266 11.260 1.00 96.88 205 ARG A CA 1
ATOM 1651 C C . ARG A 1 205 ? -3.651 13.172 12.157 1.00 96.88 205 ARG A C 1
ATOM 1653 O O . ARG A 1 205 ? -4.109 12.062 12.403 1.00 96.88 205 ARG A O 1
ATOM 1660 N N . ILE A 1 206 ? -4.173 14.309 12.619 1.00 98.12 206 ILE A N 1
ATOM 1661 C CA . ILE A 1 206 ? -5.412 14.363 13.408 1.00 98.12 206 ILE A CA 1
ATOM 1662 C C . ILE A 1 206 ? -6.582 13.861 12.559 1.00 98.12 206 ILE A C 1
ATOM 1664 O O . ILE A 1 206 ? -7.272 12.933 12.967 1.00 98.12 206 ILE A O 1
ATOM 1668 N N . GLU A 1 207 ? -6.743 14.398 11.347 1.00 98.12 207 GLU A N 1
ATOM 1669 C CA . GLU A 1 207 ? -7.811 13.984 10.432 1.00 98.12 207 GLU A CA 1
ATOM 1670 C C . GLU A 1 207 ? -7.728 12.487 10.105 1.00 98.12 207 GLU A C 1
ATOM 1672 O O . GLU A 1 207 ? -8.741 11.791 10.098 1.00 98.12 207 GLU A O 1
ATOM 1677 N N . LEU A 1 208 ? -6.523 11.962 9.869 1.00 98.25 208 LEU A N 1
ATOM 1678 C CA . LEU A 1 208 ? -6.337 10.538 9.617 1.00 98.25 208 LEU A CA 1
ATOM 1679 C C . LEU A 1 208 ? -6.720 9.685 10.831 1.00 98.25 208 LEU A C 1
ATOM 1681 O O . LEU A 1 208 ? -7.388 8.671 10.651 1.00 98.25 208 LEU A O 1
ATOM 1685 N N . ALA A 1 209 ? -6.335 10.088 12.044 1.00 97.88 209 ALA A N 1
ATOM 1686 C CA . ALA A 1 209 ? -6.691 9.368 13.264 1.00 97.88 209 ALA A CA 1
ATOM 1687 C C . ALA A 1 209 ? -8.214 9.350 13.495 1.00 97.88 209 ALA A C 1
ATOM 1689 O O . ALA A 1 209 ? -8.770 8.310 13.841 1.00 97.88 209 ALA A O 1
ATOM 1690 N N . GLU A 1 210 ? -8.903 10.464 13.230 1.00 98.25 210 GLU A N 1
ATOM 1691 C CA . GLU A 1 210 ? -10.370 10.537 13.284 1.00 98.25 210 GLU A CA 1
ATOM 1692 C C . GLU A 1 210 ? -11.031 9.621 12.241 1.00 98.25 210 GLU A C 1
ATOM 1694 O O . GLU A 1 210 ? -12.045 8.979 12.520 1.00 98.25 210 GLU A O 1
ATOM 1699 N N . LEU A 1 211 ? -10.469 9.534 11.030 1.00 98.25 211 LEU A N 1
ATOM 1700 C CA . LEU A 1 211 ? -10.962 8.616 9.999 1.00 98.25 211 LEU A CA 1
ATOM 1701 C C . LEU A 1 211 ? -10.754 7.154 10.394 1.00 98.25 211 LEU A C 1
ATOM 1703 O O . LEU A 1 211 ? -11.668 6.353 10.212 1.00 98.25 211 LEU A O 1
ATOM 1707 N N . GLU A 1 212 ? -9.587 6.814 10.943 1.00 97.81 212 GLU A N 1
ATOM 1708 C CA . GLU A 1 212 ? -9.280 5.469 11.441 1.00 97.81 212 GLU A CA 1
ATOM 1709 C C . GLU A 1 212 ? -10.239 5.065 12.568 1.00 97.81 212 GLU A C 1
ATOM 1711 O O . GLU A 1 212 ? -10.817 3.980 12.512 1.00 97.81 212 GLU A O 1
ATOM 1716 N N . GLN A 1 213 ? -10.514 5.968 13.514 1.00 97.62 213 GLN A N 1
ATOM 1717 C CA . GLN A 1 213 ? -11.504 5.735 14.566 1.00 97.62 213 GLN A CA 1
ATOM 1718 C C . GLN A 1 213 ? -12.904 5.478 13.988 1.00 97.62 213 GLN A C 1
ATOM 1720 O O . GLN A 1 213 ? -13.580 4.531 14.383 1.00 97.62 213 GLN A O 1
ATOM 1725 N N . ARG A 1 214 ? -13.345 6.284 13.017 1.00 98.06 214 ARG A N 1
ATOM 1726 C CA . ARG A 1 214 ? -14.662 6.105 12.381 1.00 98.06 214 ARG A CA 1
ATOM 1727 C C . ARG A 1 214 ? -14.765 4.806 11.582 1.00 98.06 214 ARG A C 1
ATOM 1729 O O . ARG A 1 214 ? -15.856 4.248 11.472 1.00 98.06 214 ARG A O 1
ATOM 1736 N N . VAL A 1 215 ? -13.656 4.338 11.004 1.00 97.31 215 VAL A N 1
ATOM 1737 C CA . VAL A 1 215 ? -13.583 3.018 10.360 1.00 97.31 215 VAL A CA 1
ATOM 1738 C C . VAL A 1 215 ? -13.793 1.920 11.399 1.00 97.31 215 VAL A C 1
ATOM 1740 O O . VAL A 1 215 ? -14.610 1.031 11.165 1.00 97.31 215 VAL A O 1
ATOM 1743 N N . ASP A 1 216 ? -13.114 2.005 12.545 1.00 96.56 216 ASP A N 1
ATOM 1744 C CA . ASP A 1 216 ? -13.277 1.039 13.635 1.00 96.56 216 ASP A CA 1
ATOM 1745 C C . ASP A 1 216 ? -14.724 1.015 14.153 1.00 96.56 216 ASP A C 1
ATOM 1747 O O . ASP A 1 216 ? -15.318 -0.057 14.247 1.00 96.56 216 ASP A O 1
ATOM 1751 N N . GLU A 1 217 ? -15.333 2.179 14.397 1.00 95.81 217 GLU A N 1
ATOM 1752 C CA . GLU A 1 217 ? -16.726 2.298 14.857 1.00 95.81 217 GLU A CA 1
ATOM 1753 C C . GLU A 1 217 ? -17.728 1.653 13.883 1.00 95.81 217 GLU A C 1
ATOM 1755 O O . GLU A 1 217 ? -18.616 0.899 14.296 1.00 95.81 217 GLU A O 1
ATOM 1760 N N . GLU A 1 218 ? -17.587 1.909 12.578 1.00 95.12 218 GLU A N 1
ATOM 1761 C CA . GLU A 1 218 ? -18.476 1.324 11.568 1.00 95.12 218 GLU A CA 1
ATOM 1762 C C . GLU A 1 218 ? -18.240 -0.185 11.400 1.00 95.12 218 GLU A C 1
ATOM 1764 O O . GLU A 1 218 ? -19.185 -0.937 11.142 1.00 95.12 218 GLU A O 1
ATOM 1769 N N . ILE A 1 219 ? -17.011 -0.667 11.596 1.00 94.12 219 ILE A N 1
ATOM 1770 C CA . ILE A 1 219 ? -16.709 -2.103 11.605 1.00 94.12 219 ILE A CA 1
ATOM 1771 C C . ILE A 1 219 ? -17.318 -2.770 12.832 1.00 94.12 219 ILE A C 1
ATOM 1773 O O . ILE A 1 219 ? -18.045 -3.748 12.690 1.00 94.12 219 ILE A O 1
ATOM 1777 N N . TYR A 1 220 ? -17.138 -2.218 14.027 1.00 94.25 220 TYR A N 1
ATOM 1778 C CA . TYR A 1 220 ? -17.763 -2.767 15.229 1.00 94.25 220 TYR A CA 1
ATOM 1779 C C . TYR A 1 220 ? -19.283 -2.854 15.086 1.00 94.25 220 TYR A C 1
ATOM 1781 O O . TYR A 1 220 ? -19.883 -3.895 15.365 1.00 94.25 220 TYR A O 1
ATOM 1789 N N . ARG A 1 221 ? -19.897 -1.803 14.536 1.00 92.62 221 ARG A N 1
ATOM 1790 C CA . ARG A 1 221 ? -21.329 -1.778 14.239 1.00 92.62 221 ARG A CA 1
ATOM 1791 C C . ARG A 1 221 ? -21.737 -2.827 13.203 1.00 92.62 221 ARG A C 1
ATOM 1793 O O . ARG A 1 221 ? -22.719 -3.536 13.413 1.00 92.62 221 ARG A O 1
ATOM 1800 N N . SER A 1 222 ? -21.037 -2.901 12.072 1.00 90.81 222 SER A N 1
ATOM 1801 C CA . SER A 1 222 ? -21.420 -3.778 10.953 1.00 90.81 222 SER A CA 1
ATOM 1802 C C . SER A 1 222 ? -21.192 -5.262 11.248 1.00 90.81 222 SER A C 1
ATOM 1804 O O . SER A 1 222 ? -21.976 -6.090 10.787 1.00 90.81 222 SER A O 1
ATOM 1806 N N . TYR A 1 223 ? -20.191 -5.590 12.069 1.00 89.75 223 TYR A N 1
ATOM 1807 C CA . TYR A 1 223 ? -19.888 -6.953 12.517 1.00 89.75 223 TYR A CA 1
ATOM 1808 C C . TYR A 1 223 ? -20.692 -7.361 13.761 1.00 89.75 223 TYR A C 1
ATOM 1810 O O . TYR A 1 223 ? -20.636 -8.520 14.164 1.00 89.75 223 TYR A O 1
ATOM 1818 N N . GLY A 1 224 ? -21.471 -6.442 14.345 1.00 90.62 224 GLY A N 1
ATOM 1819 C CA . GLY A 1 224 ? -22.295 -6.717 15.523 1.00 90.62 224 GLY A CA 1
ATOM 1820 C C . GLY A 1 224 ? -21.477 -6.969 16.790 1.00 90.62 224 GLY A C 1
ATOM 1821 O O . GLY A 1 224 ? -21.917 -7.734 17.645 1.00 90.62 224 GLY A O 1
ATOM 1822 N N . LEU A 1 225 ? -20.299 -6.350 16.899 1.00 91.19 225 LEU A N 1
ATOM 1823 C CA . LEU A 1 225 ? -19.399 -6.494 18.041 1.00 91.19 225 LEU A CA 1
ATOM 1824 C C . LEU A 1 225 ? -19.940 -5.688 19.227 1.00 91.19 225 LEU A C 1
ATOM 1826 O O . LEU A 1 225 ? -20.136 -4.470 19.134 1.00 91.19 225 LEU A O 1
ATOM 1830 N N . SER A 1 226 ? -20.206 -6.381 20.334 1.00 93.50 226 SER A N 1
ATOM 1831 C CA . SER A 1 226 ? -20.744 -5.790 21.562 1.00 93.50 226 SER A CA 1
ATOM 1832 C C . SER A 1 226 ? -19.737 -4.846 22.227 1.00 93.50 226 SER A C 1
ATOM 1834 O O . SER A 1 226 ? -18.557 -4.836 21.884 1.00 93.50 226 SER A O 1
ATOM 1836 N N . GLY A 1 227 ? -20.185 -4.046 23.200 1.00 92.19 227 GLY A N 1
ATOM 1837 C CA . GLY A 1 227 ? -19.276 -3.182 23.967 1.00 92.19 227 GLY A CA 1
ATOM 1838 C C . GLY A 1 227 ? -18.167 -3.972 24.674 1.00 92.19 227 GLY A C 1
ATOM 1839 O O . GLY A 1 227 ? -17.020 -3.533 24.684 1.00 92.19 227 GLY A O 1
ATOM 1840 N N . ASP A 1 228 ? -18.492 -5.168 25.168 1.00 92.88 228 ASP A N 1
ATOM 1841 C CA . ASP A 1 228 ? -17.530 -6.067 25.811 1.00 92.88 228 ASP A CA 1
ATOM 1842 C C . ASP A 1 228 ? -16.511 -6.617 24.795 1.00 92.88 228 ASP A C 1
ATOM 1844 O O . ASP A 1 228 ? -15.314 -6.689 25.091 1.00 92.88 228 ASP A O 1
ATOM 1848 N N . ASP A 1 229 ? -16.952 -6.944 23.571 1.00 92.75 229 ASP A N 1
ATOM 1849 C CA . ASP A 1 229 ? -16.054 -7.372 22.487 1.00 92.75 229 ASP A CA 1
ATOM 1850 C C . ASP A 1 229 ? -15.090 -6.246 22.102 1.00 92.75 229 ASP A C 1
ATOM 1852 O O . ASP A 1 229 ? -13.889 -6.470 21.962 1.00 92.75 229 ASP A O 1
ATOM 1856 N N . GLN A 1 230 ? -15.607 -5.022 21.964 1.00 93.12 230 GLN A N 1
ATOM 1857 C CA . GLN A 1 230 ? -14.809 -3.841 21.632 1.00 93.12 230 GLN A CA 1
ATOM 1858 C C . GLN A 1 230 ? -13.752 -3.576 22.703 1.00 93.12 230 GLN A C 1
ATOM 1860 O O . GLN A 1 230 ? -12.576 -3.425 22.375 1.00 93.12 230 GLN A O 1
ATOM 1865 N N . GLN A 1 231 ? -14.146 -3.590 23.979 1.00 91.56 231 GLN A N 1
ATOM 1866 C CA . GLN A 1 231 ? -13.213 -3.421 25.088 1.00 91.56 231 GLN A CA 1
ATOM 1867 C C . G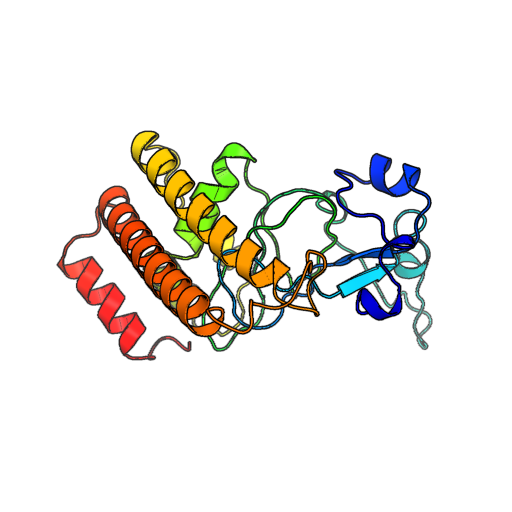LN A 1 231 ? -12.138 -4.515 25.081 1.00 91.56 231 GLN A C 1
ATOM 1869 O O . GLN A 1 231 ? -10.955 -4.212 25.221 1.00 91.56 231 GLN A O 1
ATOM 1874 N N . THR A 1 232 ? -12.527 -5.772 24.852 1.00 92.25 232 THR A N 1
ATOM 1875 C CA . THR A 1 232 ? -11.585 -6.898 24.768 1.00 92.25 232 THR A CA 1
ATOM 1876 C C . THR A 1 232 ? -10.576 -6.704 23.635 1.00 92.25 232 THR A C 1
ATOM 1878 O O . THR A 1 232 ? -9.374 -6.862 23.850 1.00 92.25 232 THR A O 1
ATOM 1881 N N . ILE A 1 233 ? -11.042 -6.319 22.442 1.00 92.06 233 ILE A N 1
ATOM 1882 C CA . ILE A 1 233 ? -10.184 -6.035 21.283 1.00 92.06 233 ILE A CA 1
ATOM 1883 C C . ILE A 1 233 ? -9.176 -4.935 21.626 1.00 92.06 233 ILE A C 1
ATOM 1885 O O . ILE A 1 233 ? -7.980 -5.090 21.381 1.00 92.06 233 ILE A O 1
ATOM 1889 N N . GLU A 1 234 ? -9.639 -3.828 22.205 1.00 91.50 234 GLU A N 1
ATOM 1890 C CA . GLU A 1 234 ? -8.769 -2.699 22.533 1.00 91.50 234 GLU A CA 1
ATOM 1891 C C . GLU A 1 234 ? -7.746 -3.045 23.615 1.00 91.50 234 GLU A C 1
ATOM 1893 O O . GLU A 1 234 ? -6.571 -2.698 23.483 1.00 91.50 234 GLU A O 1
ATOM 1898 N N . GLU A 1 235 ? -8.153 -3.772 24.653 1.00 90.25 235 GLU A N 1
ATOM 1899 C CA . GLU A 1 235 ? -7.252 -4.208 25.714 1.00 90.25 235 GLU A CA 1
ATOM 1900 C C . GLU A 1 235 ? -6.166 -5.163 25.211 1.00 90.25 235 GLU A C 1
ATOM 1902 O O . GLU A 1 235 ? -5.001 -5.011 25.584 1.00 90.25 235 GLU A O 1
ATOM 1907 N N . GLU A 1 236 ? -6.518 -6.142 24.375 1.00 87.62 236 GLU A N 1
ATOM 1908 C CA . GLU A 1 236 ? -5.551 -7.105 23.836 1.00 87.62 236 GLU A CA 1
ATOM 1909 C C . GLU A 1 236 ? -4.535 -6.431 22.905 1.00 87.62 236 GLU A C 1
ATOM 1911 O O . GLU A 1 236 ? -3.338 -6.722 22.982 1.00 87.62 236 GLU A O 1
ATOM 1916 N N . LEU A 1 237 ? -4.977 -5.462 22.095 1.00 86.19 237 LEU A N 1
ATOM 1917 C CA . LEU A 1 237 ? -4.080 -4.665 21.254 1.00 86.19 237 LEU A CA 1
ATOM 1918 C C . LEU A 1 237 ? -3.162 -3.743 22.080 1.00 86.19 237 LEU A C 1
ATOM 1920 O O . LEU A 1 237 ? -2.005 -3.548 21.711 1.00 86.19 237 LEU A O 1
ATOM 1924 N N . LEU A 1 238 ? -3.635 -3.202 23.211 1.00 82.69 238 LEU A N 1
ATOM 1925 C CA . LEU A 1 238 ? -2.835 -2.348 24.103 1.00 82.69 238 LEU A CA 1
ATOM 1926 C C . LEU A 1 238 ? -1.798 -3.125 24.922 1.00 82.69 238 LEU A C 1
ATOM 1928 O O . LEU A 1 238 ? -0.712 -2.607 25.187 1.00 82.69 238 LEU A O 1
ATOM 1932 N N . LYS A 1 239 ? -2.119 -4.353 25.346 1.00 70.75 239 LYS A N 1
ATOM 1933 C CA . LYS A 1 239 ? -1.239 -5.170 26.200 1.00 70.75 239 LYS A CA 1
ATOM 1934 C C . LYS A 1 239 ? 0.049 -5.601 25.493 1.00 70.75 239 LYS A C 1
ATOM 1936 O O . LYS A 1 239 ? 0.963 -6.061 26.169 1.00 70.75 239 LYS A O 1
ATOM 1941 N N . GLY A 1 240 ? 0.135 -5.498 24.163 1.00 59.97 240 GLY A N 1
ATOM 1942 C CA . GLY A 1 240 ? 1.296 -5.977 23.401 1.00 59.97 240 GLY A CA 1
ATOM 1943 C C . GLY A 1 240 ? 1.549 -7.487 23.552 1.00 59.97 240 GLY A C 1
ATOM 1944 O O . GLY A 1 240 ? 2.578 -7.984 23.104 1.00 59.97 240 GLY A O 1
ATOM 1945 N N . ASN A 1 241 ? 0.605 -8.228 24.156 1.00 42.41 241 ASN A N 1
ATOM 1946 C CA . ASN A 1 241 ? 0.589 -9.699 24.219 1.00 42.41 241 ASN A CA 1
ATOM 1947 C C . ASN A 1 241 ? 0.371 -10.333 22.838 1.00 42.41 241 ASN A C 1
ATOM 1949 O O . ASN A 1 241 ? 0.480 -11.543 22.657 1.00 42.41 241 ASN A O 1
ATOM 1953 N N . ILE A 1 242 ? 0.089 -9.479 21.869 1.00 48.53 242 ILE A N 1
ATOM 1954 C CA . ILE A 1 242 ? 0.085 -9.720 20.451 1.00 48.53 242 ILE A CA 1
ATOM 1955 C C . ILE A 1 242 ? 1.277 -8.922 19.943 1.00 48.53 242 ILE A C 1
ATOM 1957 O O . ILE A 1 242 ? 1.285 -7.698 20.065 1.00 48.53 242 ILE A O 1
ATOM 1961 N N . ILE A 1 243 ? 2.301 -9.616 19.457 1.00 31.94 243 ILE A N 1
ATOM 1962 C CA . ILE A 1 243 ? 3.536 -9.001 18.972 1.00 31.94 243 ILE A CA 1
ATOM 1963 C C . ILE A 1 243 ? 3.162 -7.978 17.892 1.00 31.94 243 ILE A C 1
ATOM 1965 O O . ILE A 1 243 ? 2.765 -8.356 16.790 1.00 31.94 243 ILE A O 1
ATOM 1969 N N . VAL A 1 244 ? 3.249 -6.696 18.256 1.00 39.41 244 VAL A N 1
ATOM 1970 C CA . VAL A 1 244 ? 3.214 -5.564 17.329 1.00 39.41 244 VAL A CA 1
ATOM 1971 C C . VAL A 1 244 ? 4.475 -5.644 16.498 1.00 39.41 244 VAL A C 1
ATOM 1973 O O . VAL A 1 244 ? 5.579 -5.735 17.079 1.00 39.41 244 VAL A O 1
#